Protein AF-A0A8C6LV20-F1 (afdb_monomer)

Sequence (352 aa):
MLRVCKSQLTSLSLFPQDKYERVLAKVNQLKEERDELRTKVDAQRDELTKLNAKLREQERELSKTNDRFQLLQVDYQSTHKEKEKLTVELQRLQSLTCSIEEVKRENQELCRRLSQQETSPQDDVKVQYQGVTRQLQETQAKLASEKEETRKARRQAEVFQSELEDAKKQLKKVSEMCNQEKSINGKYEMQVKEMSGLMANKDILIEDNEKRVMLWTLEKNELVRENEKLRGEIEKLRVVYTSLGDLGTPAAASESMYLQHDDIGAPVRETSANQNPQRHQENIYETLDSIRPPQEEEPVLVCRHCQESFPGITENELEQHEQSHRVCPFCTMICDHMEQSVFEDHVYGHEL

Radius of gyration: 94.92 Å; Cα contacts (8 Å, |Δi|>4): 49; chains: 1; bounding box: 185×66×308 Å

Mean predicted aligned error: 22.42 Å

Organism: Nothobranchius furzeri (NCBI:txid105023)

Foldseek 3Di:
DPPDPPPPPVPPPCVVVVVVVVVVVVVVVVVVVVVVVVVVVVVVVVVVVVVVVVVVVVVVVVVVVVVVVVVVVVVVVVVVVVVVVVVVVVVVVVVVVVVVVVVVVVVVVVVVVVVVVVVPPPVVVVVVVVVVVVVVVVVVVVVVVVVVVVVVVVVVVVVVVVVVVVVVVVVVVVVVVVVVVVVVVVVVVVVVVVVVVVVVVVVVVVVVVVVVVVVVVVVVVVVVVVVVVVVVVVVVVVVVVVVVVVVDDDDDDDDDDDDDDDDDDDDDDDDDDDDYDDDDDDDDDDDDDDDDDDDDLPPQDAAPQPRDTDHPDDPVVSVVVNVQFPAQPQPRHTCNVPDPVVSVCVNVVVVD

Solvent-accessible surface area (backbone atoms only — not comparable to full-atom values): 21093 Å² total; per-residue (Å²): 143,91,87,70,97,76,80,65,78,83,68,73,73,48,68,70,47,58,55,50,51,51,50,51,52,51,52,49,52,54,51,51,56,50,49,55,51,46,54,53,52,51,52,50,49,54,50,50,53,54,50,52,54,49,49,62,46,52,54,51,52,50,50,55,51,49,54,52,49,55,51,50,53,50,53,52,54,51,52,49,55,49,52,52,53,52,51,53,52,50,53,52,51,51,54,51,49,55,54,53,52,51,54,50,51,53,50,53,50,52,53,50,53,50,56,49,54,75,68,42,71,57,64,56,59,49,50,49,54,52,48,53,52,48,52,52,52,53,51,53,52,49,52,54,50,51,55,50,51,53,51,52,54,49,54,51,50,56,49,53,52,51,54,51,53,52,49,50,53,52,50,51,53,51,51,53,50,52,53,51,47,50,58,52,49,54,52,51,55,48,53,52,52,53,53,50,51,55,48,55,57,46,51,55,53,49,55,53,50,50,53,51,51,51,51,52,52,50,53,51,53,50,53,48,53,49,50,53,50,52,50,52,50,50,48,51,48,49,52,49,51,48,64,69,26,76,77,62,85,90,80,81,88,87,88,86,84,89,85,83,89,85,88,86,81,86,84,89,78,88,80,86,91,84,83,89,78,91,86,89,84,86,89,83,87,86,90,82,79,93,84,75,90,80,77,77,82,72,74,75,46,56,41,92,80,85,64,54,72,47,86,92,66,52,73,74,54,51,50,54,54,56,69,67,55,43,58,38,92,87,78,70,48,80,43,72,90,47,55,71,68,60,44,48,54,56,56,59,62,71,79,116

Structure (mmCIF, N/CA/C/O backbone):
data_AF-A0A8C6LV20-F1
#
_entry.id   AF-A0A8C6LV20-F1
#
loop_
_atom_site.group_PDB
_atom_site.id
_atom_site.type_symbol
_atom_site.label_atom_id
_atom_site.label_alt_id
_atom_site.label_comp_id
_atom_site.label_asym_id
_atom_site.label_entity_id
_atom_site.label_seq_id
_atom_site.pdbx_PDB_ins_code
_atom_site.Cartn_x
_atom_site.Cartn_y
_atom_site.Cartn_z
_atom_site.occupancy
_atom_site.B_iso_or_equiv
_atom_site.auth_seq_id
_atom_site.auth_comp_id
_atom_site.auth_asym_id
_atom_site.auth_atom_id
_atom_site.pdbx_PDB_model_num
ATOM 1 N N . MET A 1 1 ? -107.273 -17.386 152.765 1.00 42.78 1 MET A N 1
ATOM 2 C CA . MET A 1 1 ? -107.013 -18.044 151.464 1.00 42.78 1 MET A CA 1
ATOM 3 C C . MET A 1 1 ? -106.174 -17.106 150.598 1.00 42.78 1 MET A C 1
ATOM 5 O O . MET A 1 1 ? -106.714 -16.159 150.053 1.00 42.78 1 MET A O 1
ATOM 9 N N . LEU A 1 2 ? -104.853 -17.303 150.529 1.00 41.50 2 LEU A N 1
ATOM 10 C CA . LEU A 1 2 ? -103.908 -16.385 149.864 1.00 41.50 2 LEU A CA 1
ATOM 11 C C . LEU A 1 2 ? -102.898 -17.195 149.034 1.00 41.50 2 LEU A C 1
ATOM 13 O O . LEU A 1 2 ? -101.756 -17.377 149.451 1.00 41.50 2 LEU A O 1
ATOM 17 N N . ARG A 1 3 ? -103.338 -17.774 147.902 1.00 46.53 3 ARG A N 1
ATOM 18 C CA . ARG A 1 3 ? -102.449 -18.551 147.009 1.00 46.53 3 ARG A CA 1
ATOM 19 C C . ARG A 1 3 ? -103.017 -18.862 145.604 1.00 46.53 3 ARG A C 1
ATOM 21 O O . ARG A 1 3 ? -102.915 -19.992 145.150 1.00 46.53 3 ARG A O 1
ATOM 28 N N . VAL A 1 4 ? -103.600 -17.876 144.905 1.00 47.16 4 VAL A N 1
ATOM 29 C CA . VAL A 1 4 ? -104.028 -18.047 143.488 1.00 47.16 4 VAL A CA 1
ATOM 30 C C . VAL A 1 4 ? -103.512 -16.929 142.565 1.00 47.16 4 VAL A C 1
ATOM 32 O O . VAL A 1 4 ? -102.984 -17.215 141.496 1.00 47.16 4 VAL A O 1
ATOM 35 N N . CYS A 1 5 ? -103.534 -15.660 142.983 1.00 44.72 5 CYS A N 1
ATOM 36 C CA . CYS A 1 5 ? -103.196 -14.520 142.110 1.00 44.72 5 CYS A CA 1
ATOM 37 C C . CYS A 1 5 ? -101.684 -14.232 141.937 1.00 44.72 5 CYS A C 1
ATOM 39 O O . CYS A 1 5 ? -101.280 -13.072 141.952 1.00 44.72 5 CYS A O 1
ATOM 41 N N . LYS A 1 6 ? -100.826 -15.257 141.808 1.00 43.09 6 LYS A N 1
ATOM 42 C CA . LYS A 1 6 ? -99.368 -15.066 141.601 1.00 43.09 6 LYS A CA 1
ATOM 43 C C . LYS A 1 6 ? -98.745 -15.860 140.446 1.00 43.09 6 LYS A C 1
ATOM 45 O O . LYS A 1 6 ? -97.567 -15.671 140.175 1.00 43.09 6 LYS A O 1
ATOM 50 N N . SER A 1 7 ? -99.512 -16.704 139.754 1.00 41.69 7 SER A N 1
ATOM 51 C CA . SER A 1 7 ? -99.024 -17.578 138.671 1.00 41.69 7 SER A CA 1
ATOM 52 C C . SER A 1 7 ? -99.334 -17.094 137.247 1.00 41.69 7 SER A C 1
ATOM 54 O O . SER A 1 7 ? -98.893 -17.731 136.298 1.00 41.69 7 SER A O 1
ATOM 56 N N . GLN A 1 8 ? -100.066 -15.986 137.069 1.00 41.47 8 GLN A N 1
ATOM 57 C CA . GLN A 1 8 ? -100.439 -15.478 135.735 1.00 41.47 8 GLN A CA 1
ATOM 58 C C . GLN A 1 8 ? -99.669 -14.218 135.293 1.00 41.47 8 GLN A C 1
ATOM 60 O O . GLN A 1 8 ? -99.507 -14.005 134.092 1.00 41.47 8 GLN A O 1
ATOM 65 N N . LEU A 1 9 ? -99.118 -13.415 136.217 1.00 44.25 9 LEU A N 1
ATOM 66 C CA . LEU A 1 9 ? -98.442 -12.151 135.863 1.00 44.25 9 LEU A CA 1
ATOM 67 C C . LEU A 1 9 ? -97.061 -12.308 135.196 1.00 44.25 9 LEU A C 1
ATOM 69 O O . LEU A 1 9 ? -96.583 -11.355 134.592 1.00 44.25 9 LEU A O 1
ATOM 73 N N . THR A 1 10 ? -96.431 -13.482 135.247 1.00 46.47 10 THR A N 1
ATOM 74 C CA . THR A 1 10 ? -95.158 -13.761 134.551 1.00 46.47 10 THR A CA 1
ATOM 75 C C . THR A 1 10 ? -95.323 -14.154 133.078 1.00 46.47 10 THR A C 1
ATOM 77 O O . THR A 1 10 ? -94.326 -14.337 132.393 1.00 46.47 10 THR A O 1
ATOM 80 N N . SER A 1 11 ? -96.556 -14.275 132.568 1.00 45.22 11 SER A N 1
ATOM 81 C CA . SER A 1 11 ? -9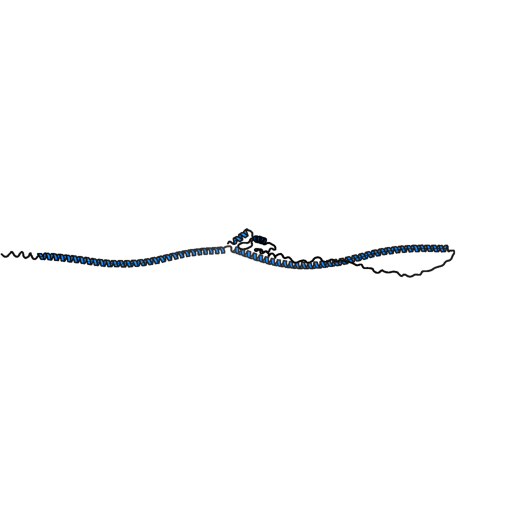6.825 -14.735 131.191 1.00 45.22 11 SER A CA 1
ATOM 82 C C . SER A 1 11 ? -97.016 -13.617 130.153 1.00 45.22 11 SER A C 1
ATOM 84 O O . SER A 1 11 ? -96.989 -13.879 128.953 1.00 45.22 11 SER A O 1
ATOM 86 N N . LEU A 1 12 ? -97.197 -12.365 130.593 1.00 47.06 12 LEU A N 1
ATOM 87 C CA . LEU A 1 12 ? -97.639 -11.254 129.735 1.00 47.06 12 LEU A CA 1
ATOM 88 C C . LEU A 1 12 ? -96.542 -10.248 129.345 1.00 47.06 12 LEU A C 1
ATOM 90 O O . LEU A 1 12 ? -96.799 -9.395 128.500 1.00 47.06 12 LEU A O 1
ATOM 94 N N . SER A 1 13 ? -95.320 -10.353 129.887 1.00 48.22 13 SER A N 1
ATOM 95 C CA . SER A 1 13 ? -94.196 -9.483 129.490 1.00 48.22 13 SER A CA 1
ATOM 96 C C . SER A 1 13 ? -93.268 -10.077 128.421 1.00 48.22 13 SER A C 1
ATOM 98 O O . SER A 1 13 ? -92.402 -9.359 127.935 1.00 48.22 13 SER A O 1
ATOM 100 N N . LEU A 1 14 ? -93.434 -11.349 128.029 1.00 52.56 14 LEU A N 1
ATOM 101 C CA . LEU A 1 14 ? -92.575 -11.999 127.021 1.00 52.56 14 LEU A CA 1
ATOM 102 C C . LEU A 1 14 ? -93.050 -11.792 125.568 1.00 52.56 14 LEU A C 1
ATOM 104 O O . LEU A 1 14 ? -92.234 -11.634 124.669 1.00 52.56 14 LEU A O 1
ATOM 108 N N . PHE A 1 15 ? -94.358 -11.697 125.312 1.00 55.31 15 PHE A N 1
ATOM 109 C CA . PHE A 1 15 ? -94.898 -11.657 123.939 1.00 55.31 15 PHE A CA 1
ATOM 110 C C . PHE A 1 15 ? -94.437 -10.482 123.041 1.00 55.31 15 PHE A C 1
ATOM 112 O O . PHE A 1 15 ? -94.244 -10.699 121.838 1.00 55.31 15 PHE A O 1
ATOM 119 N N . PRO A 1 16 ? -94.280 -9.237 123.538 1.00 60.66 16 PRO A N 1
ATOM 120 C CA . PRO A 1 16 ? -93.685 -8.153 122.748 1.00 60.66 16 PRO A CA 1
ATOM 121 C C . PRO A 1 16 ? -92.178 -8.352 122.552 1.00 60.66 16 PRO A C 1
ATOM 123 O O . PRO A 1 16 ? -91.627 -7.968 121.519 1.00 60.66 16 PRO A O 1
ATOM 126 N N . GLN A 1 17 ? -91.533 -8.974 123.539 1.00 68.25 17 GLN A N 1
ATOM 127 C CA . GLN A 1 17 ? -90.098 -9.186 123.593 1.00 68.25 17 GLN A CA 1
ATOM 128 C C . GLN A 1 17 ? -89.656 -10.260 122.586 1.00 68.25 17 GLN A C 1
ATOM 130 O O . GLN A 1 17 ? -88.785 -9.971 121.774 1.00 68.25 17 GLN A O 1
ATOM 135 N N . ASP A 1 18 ? -90.362 -11.391 122.480 1.00 75.44 18 ASP A N 1
ATOM 136 C CA . ASP A 1 18 ? -90.114 -12.432 121.464 1.00 75.44 18 ASP A CA 1
ATOM 137 C C . ASP A 1 18 ? -90.161 -11.890 120.019 1.00 75.44 18 ASP A C 1
ATOM 139 O O . ASP A 1 18 ? -89.400 -12.306 119.139 1.00 75.44 18 ASP A O 1
ATOM 143 N N . LYS A 1 19 ? -91.079 -10.951 119.738 1.00 80.44 19 LYS A N 1
ATOM 144 C CA . LYS A 1 19 ? -91.190 -10.311 118.414 1.00 80.44 19 LYS A CA 1
ATOM 145 C C . LYS A 1 19 ? -90.022 -9.366 118.150 1.00 80.44 19 LYS A C 1
ATOM 147 O O . LYS A 1 19 ? -89.497 -9.354 117.038 1.00 80.44 19 LYS A O 1
ATOM 152 N N . TYR A 1 20 ? -89.622 -8.592 119.156 1.00 85.69 20 TYR A N 1
ATOM 153 C CA . TYR A 1 20 ? -88.477 -7.692 119.080 1.00 85.69 20 TYR A CA 1
ATOM 154 C C . TYR A 1 20 ? -87.161 -8.468 118.916 1.00 85.69 20 TYR A C 1
ATOM 156 O O . TYR A 1 20 ? -86.381 -8.159 118.019 1.00 85.69 20 TYR A O 1
ATOM 164 N N . GLU A 1 21 ? -86.965 -9.543 119.681 1.00 86.75 21 GLU A N 1
ATOM 165 C CA . GLU A 1 21 ? -85.817 -10.451 119.573 1.00 86.75 21 GLU A CA 1
ATOM 166 C C . GLU A 1 21 ? -85.742 -11.116 118.191 1.00 86.75 21 GLU A C 1
ATOM 168 O O . GLU A 1 21 ? -84.672 -11.148 117.583 1.00 86.75 21 GLU A O 1
ATOM 173 N N . ARG A 1 22 ? -86.876 -11.546 117.614 1.00 87.94 22 ARG A N 1
ATOM 174 C CA . ARG A 1 22 ? -86.920 -12.075 116.238 1.00 87.94 22 ARG A CA 1
ATOM 175 C C . ARG A 1 22 ? -86.521 -11.036 115.184 1.00 87.94 22 ARG A C 1
ATOM 177 O O . ARG A 1 22 ? -85.821 -11.373 114.229 1.00 87.94 22 ARG A O 1
ATOM 184 N N . VAL A 1 23 ? -86.956 -9.783 115.339 1.00 90.69 23 VAL A N 1
ATOM 185 C CA . VAL A 1 23 ? -86.563 -8.686 114.437 1.00 90.69 23 VAL A CA 1
ATOM 186 C C . VAL A 1 23 ? -85.076 -8.364 114.596 1.00 90.69 23 VAL A C 1
ATOM 188 O O . VAL A 1 23 ? -84.385 -8.247 113.588 1.00 90.69 23 VAL A O 1
ATOM 191 N N . LEU A 1 24 ? -84.555 -8.302 115.826 1.00 91.50 24 LEU A N 1
ATOM 192 C CA . LEU A 1 24 ? -83.124 -8.121 116.087 1.00 91.50 24 LEU A CA 1
ATOM 193 C C . LEU A 1 24 ? -82.281 -9.248 115.478 1.00 91.50 24 LEU A C 1
ATOM 195 O O . LEU A 1 24 ? -81.287 -8.961 114.812 1.00 91.50 24 LEU A O 1
ATOM 199 N N . ALA A 1 25 ? -82.698 -10.507 115.633 1.00 90.88 25 ALA A N 1
ATOM 200 C CA . ALA A 1 25 ? -82.024 -11.654 115.031 1.00 90.88 25 ALA A CA 1
ATOM 201 C C . ALA A 1 25 ? -81.964 -11.535 113.499 1.00 90.88 25 ALA A C 1
ATOM 203 O O . ALA A 1 25 ? -80.892 -11.697 112.917 1.00 90.88 25 ALA A O 1
ATOM 204 N N . LYS A 1 26 ? -83.072 -11.162 112.835 1.00 93.38 26 LYS A N 1
ATOM 205 C CA . LYS A 1 26 ? -83.063 -10.970 111.374 1.00 93.38 26 LYS A CA 1
ATOM 206 C C . LYS A 1 26 ? -82.256 -9.741 110.940 1.00 93.38 26 LYS A C 1
ATOM 208 O O . LYS A 1 26 ? -81.604 -9.790 109.902 1.00 93.38 26 LYS A O 1
ATOM 213 N N . VAL A 1 27 ? -82.250 -8.661 111.722 1.00 94.38 27 VAL A N 1
ATOM 214 C CA . VAL A 1 27 ? -81.394 -7.488 111.470 1.00 94.38 27 VAL A CA 1
ATOM 215 C C . VAL A 1 27 ? -79.912 -7.850 111.590 1.00 94.38 27 VAL A C 1
ATOM 217 O O . VAL A 1 27 ? -79.119 -7.379 110.779 1.00 94.38 27 VAL A O 1
ATOM 220 N N . ASN A 1 28 ? -79.528 -8.693 112.550 1.00 93.69 28 ASN A N 1
ATOM 221 C CA . ASN A 1 28 ? -78.149 -9.161 112.687 1.00 93.69 28 ASN A CA 1
ATOM 222 C C . ASN A 1 28 ? -77.756 -10.092 111.530 1.00 93.69 28 ASN A C 1
ATOM 224 O O . ASN A 1 28 ? -76.766 -9.804 110.866 1.00 93.69 28 ASN A O 1
ATOM 228 N N . GLN A 1 29 ? -78.596 -11.071 111.172 1.00 95.62 29 GLN A N 1
ATOM 229 C CA . GLN A 1 29 ? -78.384 -11.910 109.983 1.00 95.62 29 GLN A CA 1
ATOM 230 C C . GLN A 1 29 ? -78.209 -11.065 108.706 1.00 95.62 29 GLN A C 1
ATOM 232 O O . GLN A 1 29 ? -77.281 -11.274 107.935 1.00 95.62 29 GLN A O 1
ATOM 237 N N . LEU A 1 30 ? -79.075 -10.070 108.472 1.00 95.00 30 LEU A N 1
ATOM 238 C CA . LEU A 1 30 ? -78.966 -9.197 107.295 1.00 95.00 30 LEU A CA 1
ATOM 239 C C . LEU A 1 30 ? -77.717 -8.300 107.338 1.00 95.00 30 LEU A C 1
ATOM 241 O O . LEU A 1 30 ? -77.179 -7.951 106.288 1.00 95.00 30 LEU A O 1
ATOM 245 N N . LYS A 1 31 ? -77.233 -7.918 108.529 1.00 95.88 31 LYS A N 1
ATOM 246 C CA . LYS A 1 31 ? -75.959 -7.199 108.677 1.00 95.88 31 LYS A CA 1
ATOM 247 C C . LYS A 1 31 ? -74.777 -8.091 108.317 1.00 95.88 31 LYS A C 1
ATOM 249 O O . LYS A 1 31 ? -73.903 -7.579 107.621 1.00 95.88 31 LYS A O 1
ATOM 254 N N . GLU A 1 32 ? -74.778 -9.347 108.763 1.00 96.19 32 GLU A N 1
ATOM 255 C CA . GLU A 1 32 ? -73.776 -10.376 108.451 1.00 96.19 32 GLU A CA 1
ATOM 256 C C . GLU A 1 32 ? -73.752 -10.665 106.944 1.00 96.19 32 GLU A C 1
ATOM 258 O O . GLU A 1 32 ? -72.723 -10.463 106.307 1.00 96.19 32 GLU A O 1
ATOM 263 N N . GLU A 1 33 ? -74.902 -10.983 106.335 1.00 96.06 33 GLU A N 1
ATOM 264 C CA . GLU A 1 33 ? -75.046 -11.190 104.882 1.00 96.06 33 GLU A CA 1
ATOM 265 C C . GLU A 1 33 ? -74.540 -9.980 104.072 1.00 96.06 33 GLU A C 1
ATOM 267 O O . GLU A 1 33 ? -73.854 -10.134 103.060 1.00 96.06 33 GLU A O 1
ATOM 272 N N . ARG A 1 34 ? -74.825 -8.750 104.523 1.00 96.88 34 ARG A N 1
ATOM 273 C CA . ARG A 1 34 ? -74.339 -7.518 103.877 1.00 96.88 34 ARG A CA 1
ATOM 274 C C . ARG A 1 34 ? -72.836 -7.292 104.077 1.00 96.88 34 ARG A C 1
ATOM 276 O O . ARG A 1 34 ? -72.213 -6.730 103.177 1.00 96.88 34 ARG A O 1
ATOM 283 N N . ASP A 1 35 ? -72.246 -7.706 105.199 1.00 96.56 35 ASP A N 1
ATOM 284 C CA . ASP A 1 35 ? -70.788 -7.664 105.382 1.00 96.56 35 ASP A CA 1
ATOM 285 C C . ASP A 1 35 ? -70.087 -8.736 104.537 1.00 96.56 35 ASP A C 1
ATOM 287 O O . ASP A 1 35 ? -69.094 -8.424 103.885 1.00 96.56 35 ASP A O 1
ATOM 291 N N . GLU A 1 36 ? -70.643 -9.945 104.428 1.00 97.12 36 GLU A N 1
ATOM 292 C CA . GLU A 1 36 ? -70.157 -10.968 103.493 1.00 97.12 36 GLU A CA 1
ATOM 293 C C . GLU A 1 36 ? -70.228 -10.522 102.028 1.00 97.12 36 GLU A C 1
ATOM 295 O O . GLU A 1 36 ? -69.311 -10.772 101.248 1.00 97.12 36 GLU A O 1
ATOM 300 N N . LEU A 1 37 ? -71.330 -9.890 101.614 1.00 97.19 37 LEU A N 1
ATOM 301 C CA . LEU A 1 37 ? -71.451 -9.364 100.255 1.00 97.19 37 LEU A CA 1
ATOM 302 C C . LEU A 1 37 ? -70.470 -8.212 100.019 1.00 97.19 37 LEU A C 1
ATOM 304 O O . LEU A 1 37 ? -69.900 -8.123 98.934 1.00 97.19 37 LEU A O 1
ATOM 308 N N . ARG A 1 38 ? -70.218 -7.369 101.028 1.00 97.31 38 ARG A N 1
ATOM 309 C CA . ARG A 1 38 ? -69.198 -6.317 100.949 1.00 97.31 38 ARG A CA 1
ATOM 310 C C . ARG A 1 38 ? -67.799 -6.907 100.772 1.00 97.31 38 ARG A C 1
ATOM 312 O O . ARG A 1 38 ? -67.120 -6.513 99.831 1.00 97.31 38 ARG A O 1
ATOM 319 N N . THR A 1 39 ? -67.392 -7.875 101.595 1.00 96.88 39 THR A N 1
ATOM 320 C CA . THR A 1 39 ? -66.061 -8.497 101.467 1.00 96.88 39 THR A CA 1
ATOM 321 C C . THR A 1 39 ? -65.891 -9.229 100.136 1.00 96.88 39 THR A C 1
ATOM 323 O O . THR A 1 39 ? -64.824 -9.136 99.537 1.00 96.88 39 THR A O 1
ATOM 326 N N . LYS A 1 40 ? -66.945 -9.873 99.609 1.00 97.69 40 LYS A N 1
ATOM 327 C CA . LYS A 1 40 ? -66.946 -10.466 98.255 1.00 97.69 40 LYS A CA 1
ATOM 328 C C . LYS A 1 40 ? -66.777 -9.405 97.155 1.00 97.69 40 LYS A C 1
ATOM 330 O O . LYS A 1 40 ? -65.981 -9.611 96.244 1.00 97.69 40 LYS A O 1
ATOM 335 N N . VAL A 1 41 ? -67.476 -8.268 97.242 1.00 97.50 41 VAL A N 1
ATOM 336 C CA . VAL A 1 41 ? -67.352 -7.156 96.275 1.00 97.50 41 VAL A CA 1
ATOM 337 C C . VAL A 1 41 ? -65.968 -6.509 96.324 1.00 97.50 41 VAL A C 1
ATOM 339 O O . VAL A 1 41 ? -65.401 -6.207 95.275 1.00 97.50 41 VAL A O 1
ATOM 342 N N . ASP A 1 42 ? -65.407 -6.308 97.514 1.00 97.19 42 ASP A N 1
ATOM 343 C CA . ASP A 1 42 ? -64.082 -5.704 97.658 1.00 97.19 42 ASP A CA 1
ATOM 344 C C . ASP A 1 42 ? -62.975 -6.675 97.197 1.00 97.19 42 ASP A C 1
ATOM 346 O O . ASP A 1 42 ? -62.107 -6.272 96.425 1.00 97.19 42 ASP A O 1
ATOM 350 N N . ALA A 1 43 ? -63.086 -7.979 97.485 1.00 97.56 43 ALA A N 1
ATOM 351 C CA . ALA A 1 43 ? -62.197 -8.997 96.910 1.00 97.56 43 ALA A CA 1
ATOM 352 C C . ALA A 1 43 ? -62.265 -9.044 95.368 1.00 97.56 43 ALA A C 1
ATOM 354 O O . ALA A 1 43 ? -61.231 -9.098 94.702 1.00 97.56 43 ALA A O 1
ATOM 355 N N . GLN A 1 44 ? -63.464 -8.952 94.779 1.00 97.62 44 GLN A N 1
ATOM 356 C CA . GLN A 1 44 ? -63.625 -8.866 93.322 1.00 97.62 44 GLN A CA 1
ATOM 357 C C . GLN A 1 44 ? -63.012 -7.587 92.735 1.00 97.62 44 GLN A C 1
ATOM 359 O O . GLN A 1 44 ? -62.447 -7.630 91.643 1.00 97.62 44 GLN A O 1
ATOM 364 N N . ARG A 1 45 ? -63.080 -6.447 93.436 1.00 97.88 45 ARG A N 1
ATOM 365 C CA . ARG A 1 45 ? -62.396 -5.208 93.019 1.00 97.88 45 ARG A CA 1
ATOM 366 C C . ARG A 1 45 ? -60.878 -5.368 93.035 1.00 97.88 45 ARG A C 1
ATOM 368 O O . ARG A 1 45 ? -60.221 -4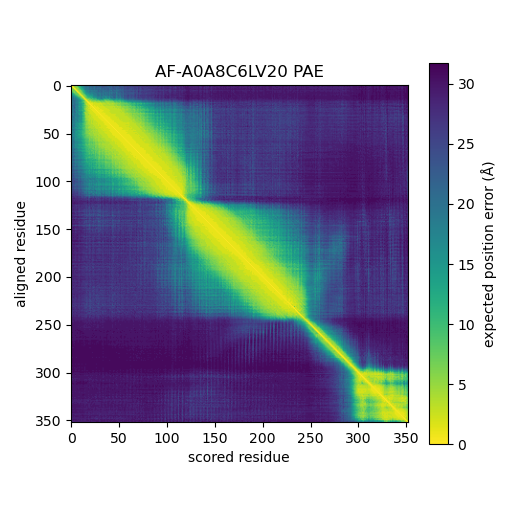.937 92.085 1.00 97.88 45 ARG A O 1
ATOM 375 N N . ASP A 1 46 ? -60.327 -6.014 94.055 1.00 97.75 46 ASP A N 1
ATOM 376 C CA . ASP A 1 46 ? -58.890 -6.284 94.155 1.00 97.75 46 ASP A CA 1
ATOM 377 C C . ASP A 1 46 ? -58.418 -7.245 93.049 1.00 97.75 46 ASP A C 1
ATOM 379 O O . ASP A 1 46 ? -57.386 -7.017 92.412 1.00 97.75 46 ASP A O 1
ATOM 383 N N . GLU A 1 47 ? -59.204 -8.274 92.720 1.00 97.88 47 GLU A N 1
ATOM 384 C CA . GLU A 1 47 ? -58.934 -9.134 91.562 1.00 97.88 47 GLU A CA 1
ATOM 385 C C . GLU A 1 47 ? -58.999 -8.365 90.235 1.00 97.88 47 GLU A C 1
ATOM 387 O O . GLU A 1 47 ? -58.115 -8.519 89.388 1.00 97.88 47 GLU A O 1
ATOM 392 N N . LEU A 1 48 ? -59.992 -7.490 90.055 1.00 97.69 48 LEU A N 1
ATOM 393 C CA . LEU A 1 48 ? -60.183 -6.711 88.829 1.00 97.69 48 LEU A CA 1
ATOM 394 C C . LEU A 1 48 ? -59.060 -5.672 88.639 1.00 97.69 48 LEU A C 1
ATOM 396 O O . LEU A 1 48 ? -58.535 -5.525 87.533 1.00 97.69 48 LEU A O 1
ATOM 400 N N . THR A 1 49 ? -58.600 -5.010 89.707 1.00 97.75 49 THR A N 1
ATOM 401 C CA . THR A 1 49 ? -57.418 -4.125 89.642 1.00 97.75 49 THR A CA 1
ATOM 402 C C . THR A 1 49 ? -56.137 -4.904 89.328 1.00 97.75 49 THR A C 1
ATOM 404 O O . THR A 1 49 ? -55.361 -4.474 88.471 1.00 97.75 49 THR A O 1
ATOM 407 N N . LYS A 1 50 ? -55.945 -6.089 89.922 1.00 98.25 50 LYS A N 1
ATOM 408 C CA . LYS A 1 50 ? -54.814 -6.990 89.636 1.00 98.25 50 LYS A CA 1
ATOM 409 C C . LYS A 1 50 ? -54.818 -7.507 88.193 1.00 98.25 50 LYS A C 1
ATOM 411 O O . LYS A 1 50 ? -53.756 -7.589 87.574 1.00 98.25 50 LYS A O 1
ATOM 416 N N . LEU A 1 51 ? -55.985 -7.835 87.637 1.00 98.00 51 LEU A N 1
ATOM 417 C CA . LEU A 1 51 ? -56.133 -8.239 86.235 1.00 98.00 51 LEU A CA 1
ATOM 418 C C . LEU A 1 51 ? -55.870 -7.069 85.276 1.00 98.00 51 LEU A C 1
ATOM 420 O O . LEU A 1 51 ? -55.122 -7.244 84.317 1.00 98.00 51 LEU A O 1
AT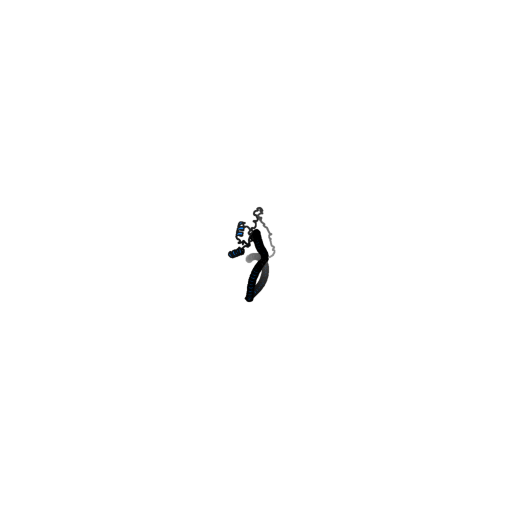OM 424 N N . ASN A 1 52 ? -56.375 -5.867 85.569 1.00 98.00 52 ASN A N 1
ATOM 425 C CA . ASN A 1 52 ? -56.075 -4.663 84.785 1.00 98.00 52 ASN A CA 1
ATOM 426 C C . ASN A 1 52 ? -54.579 -4.304 84.794 1.00 98.00 52 ASN A C 1
ATOM 428 O O . ASN A 1 52 ? -54.037 -3.908 83.763 1.00 98.00 52 ASN A O 1
ATOM 432 N N . ALA A 1 53 ? -53.891 -4.466 85.930 1.00 98.00 53 ALA A N 1
ATOM 433 C CA . ALA A 1 53 ? -52.445 -4.262 86.011 1.00 98.00 53 ALA A CA 1
ATOM 434 C C . ALA A 1 53 ? -51.681 -5.252 85.111 1.00 98.00 53 ALA A C 1
ATOM 436 O O . ALA A 1 53 ? -50.804 -4.836 84.353 1.00 98.00 53 ALA A O 1
ATOM 437 N N . LYS A 1 54 ? -52.067 -6.538 85.129 1.00 98.38 54 LYS A N 1
ATOM 438 C CA . LYS A 1 54 ? -51.513 -7.564 84.230 1.00 98.38 54 LYS A CA 1
ATOM 439 C C . LYS A 1 54 ? -51.796 -7.271 82.757 1.00 98.38 54 LYS A C 1
ATOM 441 O O . LYS A 1 54 ? -50.893 -7.421 81.942 1.00 98.38 54 LYS A O 1
ATOM 446 N N . LEU A 1 55 ? -53.011 -6.839 82.411 1.00 98.00 55 LEU A N 1
ATOM 447 C CA . LEU A 1 55 ? -53.374 -6.489 81.035 1.00 98.00 55 LEU A CA 1
ATOM 448 C C . LEU A 1 55 ? -52.474 -5.363 80.505 1.00 98.00 55 LEU A C 1
ATOM 450 O O . LEU A 1 55 ? -51.810 -5.545 79.491 1.00 98.00 55 LEU A O 1
ATOM 454 N N . ARG A 1 56 ? -52.330 -4.271 81.268 1.00 98.19 56 ARG A N 1
ATOM 455 C CA . ARG A 1 56 ? -51.429 -3.152 80.935 1.00 98.19 56 ARG A CA 1
ATOM 456 C C . ARG A 1 56 ? -49.951 -3.529 80.883 1.00 98.19 56 ARG A C 1
ATOM 458 O O . ARG A 1 56 ? -49.141 -2.787 80.333 1.00 98.19 56 ARG A O 1
ATOM 465 N N . GLU A 1 57 ? -49.545 -4.624 81.514 1.00 98.12 57 GLU A N 1
ATOM 466 C CA . GLU A 1 57 ? -48.195 -5.170 81.379 1.00 98.12 57 GLU A CA 1
ATOM 467 C C . GLU A 1 57 ? -48.034 -5.959 80.083 1.00 98.12 57 GLU A C 1
ATOM 469 O O . GLU A 1 57 ? -47.098 -5.694 79.333 1.00 98.12 57 GLU A O 1
ATOM 474 N N . GLN A 1 58 ? -48.990 -6.830 79.761 1.00 98.06 58 GLN A N 1
ATOM 475 C CA . GLN A 1 58 ? -49.007 -7.562 78.493 1.00 98.06 58 GLN A CA 1
ATOM 476 C C . GLN A 1 58 ? -49.105 -6.621 77.281 1.00 98.06 58 GLN A C 1
ATOM 478 O O . GLN A 1 58 ? -48.387 -6.824 76.311 1.00 98.06 58 GLN A O 1
ATOM 483 N N . GLU A 1 59 ? -49.900 -5.549 77.348 1.00 98.06 59 GLU A N 1
ATOM 484 C CA . GLU A 1 59 ? -49.965 -4.510 76.305 1.00 98.06 59 GLU A CA 1
ATOM 485 C C . GLU A 1 59 ? -48.607 -3.815 76.088 1.00 98.06 59 GLU A C 1
ATOM 487 O O . GLU A 1 59 ? -48.194 -3.585 74.950 1.00 98.06 59 GLU A O 1
ATOM 492 N N . ARG A 1 60 ? -47.867 -3.523 77.169 1.00 98.06 60 ARG A N 1
ATOM 493 C CA . ARG A 1 60 ? -46.521 -2.927 77.088 1.00 98.06 60 ARG A CA 1
ATOM 494 C C . ARG A 1 60 ? -45.493 -3.898 76.507 1.00 98.06 60 ARG A C 1
ATOM 496 O O . ARG A 1 60 ? -44.669 -3.477 75.699 1.00 98.06 60 ARG A O 1
ATOM 503 N N . GLU A 1 61 ? -45.532 -5.177 76.878 1.00 98.19 61 GLU A N 1
ATOM 504 C CA . GLU A 1 61 ? -44.653 -6.190 76.276 1.00 98.19 61 GLU A CA 1
ATOM 505 C C . GLU A 1 61 ? -45.021 -6.490 74.812 1.00 98.19 61 GLU A C 1
ATOM 507 O O . GLU A 1 61 ? -44.127 -6.684 73.985 1.00 98.19 61 GLU A O 1
ATOM 512 N N . LEU A 1 62 ? -46.307 -6.434 74.448 1.00 98.19 62 LEU A N 1
ATOM 513 C CA . LEU A 1 62 ? -46.762 -6.527 73.059 1.00 98.19 62 LEU A CA 1
ATOM 514 C C . LEU A 1 62 ? -46.235 -5.352 72.218 1.00 98.19 62 LEU A C 1
ATOM 516 O O . LEU A 1 62 ? -45.712 -5.572 71.129 1.00 98.19 62 LEU A O 1
ATOM 520 N N . SER A 1 63 ? -46.277 -4.121 72.742 1.00 98.31 63 SER A N 1
ATOM 521 C CA . SER A 1 63 ? -45.659 -2.961 72.081 1.00 98.31 63 SER A CA 1
ATOM 522 C C . SER A 1 63 ? -44.155 -3.169 71.874 1.00 98.31 63 SER A C 1
ATOM 524 O O . SER A 1 63 ? -43.680 -3.099 70.747 1.00 98.31 63 SER A O 1
ATOM 526 N N . LYS A 1 64 ? -43.407 -3.537 72.926 1.00 98.50 64 LYS A N 1
ATOM 527 C CA . LYS A 1 64 ? -41.954 -3.783 72.831 1.00 98.50 64 LYS A CA 1
ATOM 528 C C . LYS A 1 64 ? -41.591 -4.895 71.845 1.00 98.50 64 LYS A C 1
ATOM 530 O O . LYS A 1 64 ? -40.540 -4.837 71.208 1.00 98.50 64 LYS A O 1
ATOM 535 N N . THR A 1 65 ? -42.404 -5.947 71.756 1.00 97.94 65 THR A N 1
ATOM 536 C CA . THR A 1 65 ? -42.170 -7.050 70.810 1.00 97.94 65 THR A CA 1
ATOM 537 C C . THR A 1 65 ? -42.515 -6.654 69.378 1.00 97.94 65 THR A C 1
ATOM 539 O O . THR A 1 65 ? -41.770 -7.021 68.472 1.00 97.94 65 THR A O 1
ATOM 542 N N . ASN A 1 66 ? -43.544 -5.829 69.174 1.00 98.31 66 ASN A N 1
ATOM 543 C CA . ASN A 1 66 ? -43.830 -5.202 67.886 1.00 98.31 66 ASN A CA 1
ATOM 544 C C . ASN A 1 66 ? -42.691 -4.264 67.434 1.00 98.31 66 ASN A C 1
ATOM 546 O O . ASN A 1 66 ? -42.244 -4.364 66.295 1.00 98.31 66 ASN A O 1
ATOM 550 N N . ASP A 1 67 ? -42.150 -3.428 68.324 1.00 98.38 67 ASP A N 1
ATOM 551 C CA . ASP A 1 67 ? -41.025 -2.533 68.005 1.00 98.38 67 ASP A CA 1
ATOM 552 C C . ASP A 1 67 ? -39.773 -3.335 67.592 1.00 98.38 67 ASP A C 1
ATOM 554 O O . ASP A 1 67 ? -39.120 -3.035 66.592 1.00 98.38 67 ASP A O 1
ATOM 558 N N . ARG A 1 68 ? -39.474 -4.428 68.312 1.00 98.44 68 ARG A N 1
ATOM 559 C CA . ARG A 1 68 ? -38.402 -5.375 67.945 1.00 98.44 68 ARG A CA 1
ATOM 560 C C . ARG A 1 68 ? -38.647 -6.041 66.590 1.00 98.44 68 ARG A C 1
ATOM 562 O O . ARG A 1 68 ? -37.697 -6.231 65.837 1.00 98.44 68 ARG A O 1
ATOM 569 N N . PHE A 1 69 ? -39.892 -6.395 66.278 1.00 98.38 69 PHE A N 1
ATOM 570 C CA . PHE A 1 69 ? -40.254 -6.974 64.984 1.00 98.38 69 PHE A CA 1
ATOM 571 C C . PHE A 1 69 ? -40.045 -5.974 63.837 1.00 98.38 69 PHE A C 1
ATOM 573 O O . PHE A 1 69 ? -39.488 -6.346 62.807 1.00 98.38 69 PHE A O 1
ATOM 580 N N . GLN A 1 70 ? -40.409 -4.702 64.028 1.00 98.44 70 GLN A N 1
ATOM 581 C CA . GLN A 1 70 ? -40.175 -3.644 63.039 1.00 98.44 70 GLN A CA 1
ATOM 582 C C . GLN A 1 70 ? -38.679 -3.407 62.787 1.00 98.44 70 GLN A C 1
ATOM 584 O O . GLN A 1 70 ? -38.269 -3.307 61.631 1.00 98.44 70 GLN A O 1
ATOM 589 N N . LEU A 1 71 ? -37.847 -3.393 63.836 1.00 98.38 71 LEU A N 1
ATOM 590 C CA . LEU A 1 71 ? -36.388 -3.305 63.689 1.00 98.38 71 LEU A CA 1
ATOM 591 C C . LEU A 1 71 ? -35.826 -4.496 62.893 1.00 98.38 71 LEU A C 1
ATOM 593 O O . LEU A 1 71 ? -35.147 -4.295 61.890 1.00 98.38 71 LEU A O 1
ATOM 597 N N . LEU A 1 72 ? -36.202 -5.728 63.256 1.00 98.31 72 LEU A N 1
ATOM 598 C CA . LEU A 1 72 ? -35.792 -6.936 62.528 1.00 98.31 72 LEU A CA 1
ATOM 599 C C . LEU A 1 72 ? -36.262 -6.942 61.064 1.00 98.31 72 LEU A C 1
ATOM 601 O O . LEU A 1 72 ? -35.563 -7.462 60.196 1.00 98.31 72 LEU A O 1
ATOM 605 N N . GLN A 1 73 ? -37.424 -6.355 60.763 1.00 98.44 73 GLN A N 1
ATOM 606 C CA . GLN A 1 73 ? -37.912 -6.206 59.391 1.00 98.44 73 GLN A CA 1
ATOM 607 C C . GLN A 1 73 ? -37.030 -5.249 58.572 1.00 98.44 73 GLN A C 1
ATOM 609 O O . GLN A 1 73 ? -36.760 -5.524 57.400 1.00 98.44 73 GLN A O 1
ATOM 614 N N . VAL A 1 74 ? -36.558 -4.154 59.175 1.00 98.50 74 VAL A N 1
ATOM 615 C CA . VAL A 1 74 ? -35.619 -3.209 58.545 1.00 98.50 74 VAL A CA 1
ATOM 616 C C . VAL A 1 74 ? -34.253 -3.866 58.332 1.00 98.50 74 VAL A C 1
ATOM 618 O O . VAL A 1 74 ? -33.719 -3.795 57.224 1.00 98.50 74 VAL A O 1
ATOM 621 N N . ASP A 1 75 ? -33.726 -4.576 59.333 1.00 98.44 75 ASP A N 1
ATOM 622 C CA . ASP A 1 75 ? -32.457 -5.310 59.231 1.00 98.44 75 ASP A CA 1
ATOM 623 C C . ASP A 1 75 ? -32.516 -6.396 58.144 1.00 98.44 75 ASP A C 1
ATOM 625 O O . ASP A 1 75 ? -31.601 -6.521 57.324 1.00 98.44 75 ASP A O 1
ATOM 629 N N . TYR A 1 76 ? -33.627 -7.136 58.062 1.00 98.25 76 TYR A N 1
ATOM 630 C CA . TYR A 1 76 ? -33.872 -8.108 56.996 1.00 98.25 76 TYR A CA 1
ATOM 631 C C . TYR A 1 76 ? -33.903 -7.448 55.609 1.00 98.25 76 TYR A C 1
ATOM 633 O O . TYR A 1 76 ? -33.266 -7.935 54.677 1.00 98.25 76 TYR A O 1
ATOM 641 N N . GLN A 1 77 ? -34.591 -6.313 55.448 1.00 98.44 77 GLN A N 1
ATOM 642 C CA . GLN A 1 77 ? -34.605 -5.589 54.170 1.00 98.44 77 GLN A CA 1
ATOM 643 C C . GLN A 1 77 ? -33.231 -5.012 53.798 1.00 98.44 77 GLN A C 1
ATOM 645 O O . GLN A 1 77 ? -32.886 -4.973 52.616 1.00 98.44 77 GLN A O 1
ATOM 650 N N . SER A 1 78 ? -32.451 -4.564 54.784 1.00 98.25 78 SER A N 1
ATOM 651 C CA . SER A 1 78 ? -31.091 -4.056 54.583 1.00 98.25 78 SER A CA 1
ATOM 652 C C . SER A 1 78 ? -30.156 -5.171 54.102 1.00 98.25 78 SER A C 1
ATOM 654 O O . SER A 1 78 ? -29.567 -5.072 53.024 1.00 98.25 78 SER A O 1
ATOM 656 N N . THR A 1 79 ? -30.118 -6.287 54.836 1.00 98.12 79 THR A N 1
ATOM 657 C CA . THR A 1 79 ? -29.302 -7.468 54.505 1.00 98.12 79 THR A CA 1
ATOM 658 C C . THR A 1 79 ? -29.738 -8.144 53.201 1.00 98.12 79 THR A C 1
ATOM 660 O O . THR A 1 79 ? -28.886 -8.616 52.449 1.00 98.12 79 THR A O 1
ATOM 663 N N . HIS A 1 80 ? -31.032 -8.129 52.856 1.00 98.31 80 HIS A N 1
ATOM 664 C CA . HIS A 1 80 ? -31.514 -8.586 51.547 1.00 98.31 80 HIS A CA 1
ATOM 665 C C . HIS A 1 80 ? -30.940 -7.742 50.400 1.00 98.31 80 HIS A C 1
ATOM 667 O O . HIS A 1 80 ? -30.371 -8.291 49.458 1.00 98.31 80 HIS A O 1
ATOM 673 N N . LYS A 1 81 ? -31.018 -6.408 50.506 1.00 98.44 81 LYS A N 1
ATOM 674 C CA . LYS A 1 81 ? -30.468 -5.483 49.498 1.00 98.44 81 LYS A CA 1
ATOM 675 C C . LYS A 1 81 ? -28.949 -5.588 49.381 1.00 98.44 81 LYS A C 1
ATOM 677 O O . LYS A 1 81 ? -28.401 -5.425 48.293 1.00 98.44 81 LYS A O 1
ATOM 682 N N . GLU A 1 82 ? -28.253 -5.842 50.485 1.00 98.25 82 GLU A N 1
ATOM 683 C CA . GLU A 1 82 ? -26.811 -6.095 50.474 1.00 98.25 82 GLU A CA 1
ATOM 684 C C . GLU A 1 82 ? -26.474 -7.420 49.775 1.00 98.25 82 GLU A C 1
ATOM 686 O O . GLU A 1 82 ? -25.624 -7.441 48.885 1.00 98.25 82 GLU A O 1
ATOM 691 N N . LYS A 1 83 ? -27.207 -8.499 50.074 1.00 98.38 83 LYS A N 1
ATOM 692 C CA . LYS A 1 83 ? -27.086 -9.789 49.377 1.00 98.38 83 LYS A CA 1
ATOM 693 C C . LYS A 1 83 ? -27.317 -9.654 47.868 1.00 98.38 83 LYS A C 1
ATOM 695 O O . LYS A 1 83 ? -26.568 -10.243 47.090 1.00 98.38 83 LYS A O 1
ATOM 700 N N . GLU A 1 84 ? -28.319 -8.887 47.438 1.00 98.44 84 GLU A N 1
ATOM 701 C CA . GLU A 1 84 ? -28.579 -8.620 46.015 1.00 98.44 84 GLU A CA 1
ATOM 702 C C . GLU A 1 84 ? -27.386 -7.915 45.349 1.00 98.44 84 GLU A C 1
ATOM 704 O O . GLU A 1 84 ? -26.894 -8.387 44.324 1.00 98.44 84 GLU A O 1
ATOM 709 N N . LYS A 1 85 ? -26.846 -6.856 45.969 1.00 98.44 85 LYS A N 1
ATOM 710 C CA . LYS A 1 85 ? -25.643 -6.155 45.479 1.00 98.44 85 LYS A CA 1
ATOM 711 C C . LYS A 1 85 ? -24.428 -7.080 45.376 1.00 98.44 85 LYS A C 1
ATOM 713 O O . LYS A 1 85 ? -23.754 -7.086 44.349 1.00 98.44 85 LYS A O 1
ATOM 718 N N . LEU A 1 86 ? -24.168 -7.881 46.412 1.00 98.25 86 LEU A N 1
ATOM 719 C CA . LEU A 1 86 ? -23.066 -8.849 46.423 1.00 98.25 86 LEU A CA 1
ATOM 720 C C . LEU A 1 86 ? -23.236 -9.925 45.341 1.00 98.25 86 LEU A C 1
ATOM 722 O O . LEU A 1 86 ? -22.251 -10.342 44.739 1.00 98.25 86 LEU A O 1
ATOM 726 N N . THR A 1 87 ? -24.473 -10.337 45.049 1.00 98.31 87 THR A N 1
ATOM 727 C CA . THR A 1 87 ? -24.768 -11.298 43.973 1.00 98.31 87 THR A CA 1
ATOM 728 C C . THR A 1 87 ? -24.427 -10.716 42.597 1.00 98.31 87 THR A C 1
ATOM 730 O O . THR A 1 87 ? -23.813 -11.404 41.782 1.00 98.31 87 THR A O 1
ATOM 733 N N . VAL A 1 88 ? -24.758 -9.442 42.352 1.00 98.38 88 VAL A N 1
ATOM 734 C CA . VAL A 1 88 ? -24.420 -8.743 41.098 1.00 98.38 88 VAL A CA 1
ATOM 735 C C . VAL A 1 88 ? -22.905 -8.558 40.946 1.00 98.38 88 VAL A C 1
ATOM 737 O O . VAL A 1 88 ? -22.364 -8.836 39.876 1.00 98.38 88 VAL A O 1
ATOM 740 N N . GLU A 1 89 ? -22.191 -8.155 42.003 1.00 98.12 89 GLU A N 1
ATOM 741 C CA . GLU A 1 89 ? -20.728 -8.003 41.922 1.00 98.12 89 GLU A CA 1
ATOM 742 C C . GLU A 1 89 ? -20.026 -9.358 41.720 1.00 98.12 89 GLU A C 1
ATOM 744 O O . GLU A 1 89 ? -19.058 -9.449 40.967 1.00 98.12 89 GLU A O 1
ATOM 749 N N . LEU A 1 90 ? -20.550 -10.444 42.300 1.00 98.31 90 LEU A N 1
ATOM 750 C CA . LEU A 1 90 ? -20.036 -11.798 42.076 1.00 98.31 90 LEU A CA 1
ATOM 751 C C . LEU A 1 90 ? -20.201 -12.231 40.607 1.00 98.31 90 LEU A C 1
ATOM 753 O O . LEU A 1 90 ? -19.245 -12.730 40.014 1.00 98.31 90 LEU A O 1
ATOM 757 N N . GLN A 1 91 ? -21.360 -11.976 39.988 1.00 97.88 91 GLN A N 1
ATOM 758 C CA . GLN A 1 91 ? -21.579 -12.226 38.552 1.00 97.88 91 GLN A CA 1
ATOM 759 C C . GLN A 1 91 ? -20.621 -11.405 37.671 1.00 97.88 91 GLN A C 1
ATOM 761 O O . GLN A 1 91 ? -20.050 -11.921 36.708 1.00 97.88 91 GLN A O 1
ATOM 766 N N . ARG A 1 92 ? -20.388 -10.137 38.027 1.00 98.19 92 ARG A N 1
ATOM 767 C CA . ARG A 1 92 ? -19.433 -9.248 37.347 1.00 98.19 92 ARG A CA 1
ATOM 768 C C . ARG A 1 92 ? -17.991 -9.768 37.436 1.00 98.19 92 ARG A C 1
ATOM 770 O O . ARG A 1 92 ? -17.285 -9.774 36.429 1.00 98.19 92 ARG A O 1
ATOM 777 N N . LEU A 1 93 ? -17.565 -10.261 38.601 1.00 97.69 93 LEU A N 1
ATOM 778 C CA . LEU A 1 93 ? -16.243 -10.874 38.796 1.00 97.69 93 LEU A CA 1
ATOM 779 C C . LEU A 1 93 ? -16.082 -12.202 38.035 1.00 97.69 93 LEU A C 1
ATOM 781 O O . LEU A 1 93 ? -15.009 -12.471 37.491 1.00 97.69 93 LEU A O 1
ATOM 785 N N . GLN A 1 94 ? -17.140 -13.013 37.943 1.00 97.69 94 GLN A N 1
ATOM 786 C CA . GLN A 1 94 ? -17.150 -14.221 37.110 1.00 97.69 94 GLN A CA 1
ATOM 787 C C . GLN A 1 94 ? -16.967 -13.876 35.624 1.00 97.69 94 GLN A C 1
ATOM 789 O O . GLN A 1 94 ? -16.088 -14.439 34.976 1.00 97.69 94 GLN A O 1
ATOM 794 N N . SER A 1 95 ? -17.711 -12.891 35.108 1.00 97.50 95 SER A N 1
ATOM 795 C CA . SER A 1 95 ? -17.557 -12.408 33.727 1.00 97.50 95 SER A CA 1
ATOM 796 C C . SER A 1 95 ? -16.141 -11.894 33.436 1.00 97.50 95 SER A C 1
ATOM 798 O O . SER A 1 95 ? -15.566 -12.238 32.402 1.00 97.50 95 SER A O 1
ATOM 800 N N . LEU A 1 96 ? -15.548 -11.126 34.358 1.00 97.50 96 LEU A N 1
ATOM 801 C CA . LEU A 1 96 ? -14.172 -10.642 34.220 1.00 97.50 96 LEU A CA 1
ATOM 802 C C . LEU A 1 96 ? -13.155 -11.795 34.201 1.00 97.50 96 LEU A C 1
ATOM 804 O O . LEU A 1 96 ? -12.178 -11.743 33.458 1.00 97.50 96 LEU A O 1
ATOM 808 N N . THR A 1 97 ? -13.397 -12.851 34.979 1.00 97.56 97 THR A N 1
ATOM 809 C CA . THR A 1 97 ? -12.530 -14.037 35.022 1.00 97.56 97 THR A CA 1
ATOM 810 C C . THR A 1 97 ? -12.545 -14.776 33.680 1.00 97.56 97 THR A C 1
ATOM 812 O O . THR A 1 97 ? -11.475 -15.079 33.157 1.00 97.56 97 THR A O 1
ATOM 815 N N . CYS A 1 98 ? -13.719 -14.969 33.065 1.00 96.25 98 CYS A N 1
ATOM 816 C CA . CYS A 1 98 ? -13.835 -15.555 31.723 1.00 96.25 98 CYS A CA 1
ATOM 817 C C . CYS A 1 98 ? -13.073 -14.738 30.662 1.00 96.25 98 CYS A C 1
ATOM 819 O O . CYS A 1 98 ? -12.311 -15.304 29.881 1.00 96.25 98 CYS A O 1
ATOM 821 N N . SER A 1 99 ? -13.198 -13.405 30.685 1.00 97.19 99 SER A N 1
ATOM 822 C CA . SER A 1 99 ? -12.463 -12.521 29.766 1.00 97.19 99 SER A CA 1
ATOM 823 C C . SER A 1 99 ? -10.939 -12.602 29.961 1.00 97.19 99 SER A C 1
ATOM 825 O O . SER A 1 99 ? -10.178 -12.639 28.994 1.00 97.19 99 SER A O 1
ATOM 827 N N . ILE A 1 100 ? -10.463 -12.718 31.207 1.00 97.62 100 ILE A N 1
ATOM 828 C CA . ILE A 1 100 ? -9.035 -12.929 31.500 1.00 97.62 100 ILE A CA 1
ATOM 829 C C . ILE A 1 100 ? -8.551 -14.294 30.974 1.00 97.62 100 ILE A C 1
ATOM 831 O O . ILE A 1 100 ? -7.407 -14.410 30.533 1.00 97.62 100 ILE A O 1
ATOM 835 N N . GLU A 1 101 ? -9.387 -15.333 31.006 1.00 97.62 101 GLU A N 1
ATOM 836 C CA . GLU A 1 101 ? -9.065 -16.651 30.440 1.00 97.62 101 GLU A CA 1
ATOM 837 C C . GLU A 1 101 ? -9.030 -16.646 28.904 1.00 97.62 101 GLU A C 1
ATOM 839 O O . GLU A 1 101 ? -8.174 -17.303 28.312 1.00 97.62 101 GLU A O 1
ATOM 844 N N . GLU A 1 102 ? -9.891 -15.870 28.245 1.00 97.19 102 GLU A N 1
ATOM 845 C CA . GLU A 1 102 ? -9.825 -15.606 26.800 1.00 97.19 102 GLU A CA 1
ATOM 846 C C . GLU A 1 102 ? -8.506 -14.936 26.411 1.00 97.19 102 GLU A C 1
ATOM 848 O O . GLU A 1 102 ? -7.741 -15.514 25.638 1.00 97.19 102 GLU A O 1
ATOM 853 N N . VAL A 1 103 ? -8.164 -13.809 27.045 1.00 97.25 103 VAL A N 1
ATOM 854 C CA . VAL A 1 103 ? -6.899 -13.094 26.794 1.00 97.25 103 VAL A CA 1
ATOM 855 C C . VAL A 1 103 ? -5.678 -13.982 27.070 1.00 97.25 103 VAL A C 1
ATOM 857 O O . VAL A 1 103 ? -4.697 -13.940 26.327 1.00 97.25 103 VAL A O 1
ATOM 860 N N . LYS A 1 104 ? -5.718 -14.842 28.099 1.00 97.69 104 LYS A N 1
ATOM 861 C CA . LYS A 1 104 ? -4.648 -15.824 28.358 1.00 97.69 104 LYS A CA 1
ATOM 862 C C . LYS A 1 104 ? -4.515 -16.859 27.238 1.00 97.69 104 LYS A C 1
ATOM 864 O O . LYS A 1 104 ? -3.386 -17.186 26.875 1.00 97.69 104 LYS A O 1
ATOM 869 N N . ARG A 1 105 ? -5.626 -17.369 26.692 1.00 97.56 105 ARG A N 1
ATOM 870 C CA . ARG A 1 105 ? -5.608 -18.313 25.557 1.00 97.56 105 ARG A CA 1
ATOM 871 C C . ARG A 1 105 ? -5.052 -17.655 24.296 1.00 97.56 105 ARG A C 1
ATOM 873 O O . ARG A 1 105 ? -4.186 -18.239 23.652 1.00 97.56 105 ARG A O 1
ATOM 880 N N . GLU A 1 106 ? -5.478 -16.433 23.984 1.00 96.44 106 GLU A N 1
ATOM 881 C CA . GLU A 1 106 ? -4.940 -15.659 22.857 1.00 96.44 106 GLU A CA 1
ATOM 882 C C . GLU A 1 106 ? -3.441 -15.388 23.011 1.00 96.44 106 GLU A C 1
ATOM 884 O O . GLU A 1 106 ? -2.674 -15.585 22.072 1.00 96.44 106 GLU A O 1
ATOM 889 N N . ASN A 1 107 ? -2.990 -15.005 24.208 1.00 97.00 107 ASN A N 1
ATOM 890 C CA . ASN A 1 107 ? -1.575 -14.765 24.475 1.00 97.00 107 ASN A CA 1
ATOM 891 C C . ASN A 1 107 ? -0.733 -16.045 24.291 1.00 97.00 107 ASN A C 1
ATOM 893 O O . ASN A 1 107 ? 0.308 -16.007 23.639 1.00 97.00 107 ASN A O 1
ATOM 897 N N . GLN A 1 108 ? -1.223 -17.198 24.765 1.00 96.94 108 GLN A N 1
ATOM 898 C CA . GLN A 1 108 ? -0.588 -18.501 24.529 1.00 96.94 108 GLN A CA 1
ATOM 899 C C . GLN A 1 108 ? -0.555 -18.887 23.041 1.00 96.94 108 GLN A C 1
ATOM 901 O O . GLN A 1 108 ? 0.437 -19.456 22.582 1.00 96.94 108 GLN A O 1
ATOM 906 N N . GLU A 1 109 ? -1.607 -18.578 22.279 1.00 95.88 109 GLU A N 1
ATOM 907 C CA . GLU A 1 109 ? -1.645 -18.779 20.826 1.00 95.88 109 GLU A CA 1
ATOM 908 C C . GLU A 1 109 ? -0.603 -17.908 20.116 1.00 95.88 109 GLU A C 1
ATOM 910 O O . GLU A 1 109 ? 0.180 -18.412 19.313 1.00 95.88 109 GLU A O 1
ATOM 915 N N . LEU A 1 110 ? -0.527 -16.618 20.458 1.00 95.12 110 LEU A N 1
ATOM 916 C CA . LEU A 1 110 ? 0.463 -15.691 19.909 1.00 95.12 110 LEU A CA 1
ATOM 917 C C . LEU A 1 110 ? 1.895 -16.133 20.231 1.00 95.12 110 LEU A C 1
ATOM 919 O O . LEU A 1 110 ? 2.720 -16.192 19.322 1.00 95.12 110 LEU A O 1
ATOM 923 N N . CYS A 1 111 ? 2.187 -16.529 21.474 1.00 92.88 111 CYS A N 1
ATOM 924 C CA . CYS A 1 111 ? 3.488 -17.094 21.841 1.00 92.88 111 CYS A CA 1
ATOM 925 C C . CYS A 1 111 ? 3.828 -18.349 21.020 1.00 92.88 111 CYS A C 1
ATOM 927 O O . CYS A 1 111 ? 4.961 -18.492 20.559 1.00 92.88 111 CYS A O 1
ATOM 929 N N . ARG A 1 112 ? 2.853 -19.241 20.785 1.00 92.25 112 ARG A N 1
ATOM 930 C CA . ARG A 1 112 ? 3.056 -20.437 19.953 1.00 92.25 112 ARG A CA 1
ATOM 931 C C . ARG A 1 112 ? 3.337 -20.068 18.497 1.00 92.25 112 ARG A C 1
ATOM 933 O O . ARG A 1 112 ? 4.257 -20.627 17.910 1.00 92.25 112 ARG A O 1
ATOM 940 N N . ARG A 1 113 ? 2.590 -19.115 17.930 1.00 90.25 113 ARG A N 1
ATOM 941 C CA . ARG A 1 113 ? 2.784 -18.622 16.557 1.00 90.25 113 ARG A CA 1
ATOM 942 C C . ARG A 1 113 ? 4.137 -17.941 16.369 1.00 90.25 113 ARG A C 1
ATOM 944 O O . ARG A 1 113 ? 4.781 -18.187 15.358 1.00 90.25 113 ARG A O 1
ATOM 951 N N . LEU A 1 114 ? 4.591 -17.145 17.339 1.00 87.56 114 LEU A N 1
ATOM 952 C CA . LEU A 1 114 ? 5.922 -16.526 17.316 1.00 87.56 114 LEU A CA 1
ATOM 953 C C . LEU A 1 114 ? 7.028 -17.591 17.347 1.00 87.56 114 LEU A C 1
ATOM 955 O O . LEU A 1 114 ? 7.904 -17.578 16.490 1.00 87.56 114 LEU A O 1
ATOM 959 N N . SER A 1 115 ? 6.929 -18.581 18.238 1.00 85.19 115 SER A N 1
ATOM 960 C CA . SER A 1 115 ? 7.886 -19.697 18.291 1.00 85.19 115 SER A CA 1
ATOM 961 C C . SER A 1 115 ? 7.872 -20.559 17.015 1.00 85.19 115 SER A C 1
ATOM 963 O O . SER A 1 115 ? 8.921 -21.004 16.551 1.00 85.19 115 SER A O 1
ATOM 965 N N . GLN A 1 116 ? 6.705 -20.753 16.388 1.00 79.69 116 GLN A N 1
ATOM 966 C CA . GLN A 1 116 ? 6.587 -21.395 15.071 1.00 79.69 116 GLN A CA 1
ATOM 967 C C . GLN A 1 116 ? 7.190 -20.544 13.946 1.00 79.69 116 GLN A C 1
ATOM 969 O O . GLN A 1 116 ? 7.763 -21.089 13.009 1.00 79.69 116 GLN A O 1
ATOM 974 N N . GLN A 1 117 ? 7.100 -19.216 14.028 1.00 70.31 117 GLN A N 1
ATOM 975 C CA . GLN A 1 117 ? 7.701 -18.308 13.054 1.00 70.31 117 GLN A CA 1
ATOM 976 C C . GLN A 1 117 ? 9.235 -18.322 13.151 1.00 70.31 117 GLN A C 1
ATOM 978 O O . GLN A 1 117 ? 9.894 -18.441 12.120 1.00 70.31 117 GLN A O 1
ATOM 983 N N . GLU A 1 118 ? 9.787 -18.307 14.369 1.00 63.00 118 GLU A N 1
ATOM 984 C CA . GLU A 1 118 ? 11.227 -18.455 14.651 1.00 63.00 118 GLU A CA 1
ATOM 985 C C . GLU A 1 118 ? 11.801 -19.825 14.242 1.00 63.00 118 GLU A C 1
ATOM 987 O O . GLU A 1 118 ? 13.006 -19.947 14.039 1.00 63.00 118 GLU A O 1
ATOM 992 N N . THR A 1 119 ? 10.957 -20.857 14.116 1.00 57.50 119 THR A N 1
ATOM 993 C CA . THR A 1 119 ? 11.362 -22.222 13.715 1.00 57.50 119 THR A CA 1
ATOM 994 C C . THR A 1 119 ? 10.959 -22.606 12.287 1.00 57.50 119 THR A C 1
ATOM 996 O O . THR A 1 119 ? 11.367 -23.658 11.795 1.00 57.50 119 THR A O 1
ATOM 999 N N . SER A 1 120 ? 10.203 -21.754 11.591 1.00 55.59 120 SER A N 1
ATOM 1000 C CA . SER A 1 120 ? 9.990 -21.851 10.142 1.00 55.59 120 SER A CA 1
ATOM 1001 C C . SER A 1 120 ? 11.292 -21.536 9.383 1.00 55.59 120 SER A C 1
ATOM 1003 O O . SER A 1 120 ? 12.175 -20.890 9.954 1.00 55.59 120 SER A O 1
ATOM 1005 N N . PRO A 1 121 ? 11.457 -21.941 8.106 1.00 58.41 121 PRO A N 1
ATOM 1006 C CA . PRO A 1 121 ? 12.670 -21.657 7.338 1.00 58.41 121 PRO A CA 1
ATOM 1007 C C . PRO A 1 121 ? 12.741 -20.178 6.910 1.00 58.41 121 PRO A C 1
ATOM 1009 O O . PRO A 1 121 ? 12.656 -19.824 5.734 1.00 58.41 121 PRO A O 1
ATOM 1012 N N . GLN A 1 122 ? 12.958 -19.294 7.885 1.00 61.22 122 GLN A N 1
ATOM 1013 C CA . GLN A 1 122 ? 13.294 -17.885 7.683 1.00 61.22 122 GLN A CA 1
ATOM 1014 C C . GLN A 1 122 ? 14.553 -17.741 6.811 1.00 61.22 122 GLN A C 1
ATOM 1016 O O . GLN A 1 122 ? 14.674 -16.774 6.056 1.00 61.22 122 GLN A O 1
ATOM 1021 N N . ASP A 1 123 ? 15.459 -18.723 6.868 1.00 62.69 123 ASP A N 1
ATOM 1022 C CA . ASP A 1 123 ? 16.624 -18.805 5.992 1.00 62.69 123 ASP A CA 1
ATOM 1023 C C . ASP A 1 123 ? 16.254 -18.994 4.511 1.00 62.69 123 ASP A C 1
ATOM 1025 O O . ASP A 1 123 ? 16.883 -18.346 3.681 1.00 62.69 123 ASP A O 1
ATOM 1029 N N . ASP A 1 124 ? 15.208 -19.749 4.146 1.00 71.75 124 ASP A N 1
ATOM 1030 C CA . ASP A 1 124 ? 14.807 -19.895 2.733 1.00 71.75 124 ASP A CA 1
ATOM 1031 C C . ASP A 1 124 ? 14.303 -18.567 2.153 1.00 71.75 124 ASP A C 1
ATOM 1033 O O . ASP A 1 124 ? 14.723 -18.149 1.072 1.00 71.75 124 ASP A O 1
ATOM 1037 N N . VAL A 1 125 ? 13.457 -17.842 2.895 1.00 76.31 125 VAL A N 1
ATOM 1038 C CA . VAL A 1 125 ? 12.955 -16.518 2.475 1.00 76.31 125 VAL A CA 1
ATOM 1039 C C . VAL A 1 125 ? 14.098 -15.498 2.404 1.00 76.31 125 VAL A C 1
ATOM 1041 O O . VAL A 1 125 ? 14.161 -14.676 1.489 1.00 76.31 125 VAL A O 1
ATOM 1044 N N . LYS A 1 126 ? 15.054 -15.572 3.334 1.00 83.38 126 LYS A N 1
ATOM 1045 C CA . LYS A 1 126 ? 16.254 -14.724 3.364 1.00 83.38 126 LYS A CA 1
ATOM 1046 C C . LYS A 1 126 ? 17.214 -15.038 2.212 1.00 83.38 126 LYS A C 1
ATOM 1048 O O . LYS A 1 126 ? 17.760 -14.108 1.620 1.00 83.38 126 LYS A O 1
ATOM 1053 N N . VAL A 1 127 ? 17.378 -16.311 1.847 1.00 83.00 127 VAL A N 1
ATOM 1054 C CA . VAL A 1 127 ? 18.137 -16.756 0.667 1.00 83.00 127 VAL A CA 1
ATOM 1055 C C . VAL A 1 127 ? 17.456 -16.284 -0.619 1.00 83.00 127 VAL A C 1
ATOM 1057 O O . VAL A 1 127 ? 18.138 -15.746 -1.491 1.00 83.00 127 VAL A O 1
ATOM 1060 N N . GLN A 1 128 ? 16.126 -16.382 -0.725 1.00 86.81 128 GLN A N 1
ATOM 1061 C CA . GLN A 1 128 ? 15.374 -15.837 -1.863 1.00 86.81 128 GLN A CA 1
ATOM 1062 C C . GLN A 1 128 ? 15.540 -14.314 -1.977 1.00 86.81 128 GLN A C 1
ATOM 1064 O O . GLN A 1 128 ? 15.887 -13.818 -3.049 1.00 86.81 128 GLN A O 1
ATOM 1069 N N . TYR A 1 129 ? 15.396 -13.570 -0.876 1.00 85.94 129 TYR A N 1
ATOM 1070 C CA . TYR A 1 129 ? 15.600 -12.117 -0.850 1.00 85.94 129 TYR A CA 1
ATOM 1071 C C . TYR A 1 129 ? 17.027 -11.716 -1.267 1.00 85.94 129 TYR A C 1
ATOM 1073 O O . TYR A 1 129 ? 17.217 -10.792 -2.063 1.00 85.94 129 TYR A O 1
ATOM 1081 N N . GLN A 1 130 ? 18.048 -12.437 -0.792 1.00 92.06 130 GLN A N 1
ATOM 1082 C CA . GLN A 1 130 ? 19.438 -12.239 -1.218 1.00 92.06 130 GLN A CA 1
ATOM 1083 C C . GLN A 1 130 ? 19.653 -12.595 -2.698 1.00 92.06 130 GLN A C 1
ATOM 1085 O O . GLN A 1 130 ? 20.395 -11.895 -3.389 1.00 92.06 130 GLN A O 1
ATOM 1090 N N . GLY A 1 131 ? 18.987 -13.637 -3.202 1.00 94.31 131 GLY A N 1
ATOM 1091 C CA . GLY A 1 131 ? 19.000 -14.023 -4.614 1.00 94.31 131 GLY A CA 1
ATOM 1092 C C . GLY A 1 131 ? 18.429 -12.932 -5.520 1.00 94.31 131 GLY A C 1
ATOM 1093 O O . GLY A 1 131 ? 19.106 -12.499 -6.452 1.00 94.31 131 GLY A O 1
ATOM 1094 N N . VAL A 1 132 ? 17.239 -12.419 -5.196 1.00 94.50 132 VAL A N 1
ATOM 1095 C CA . VAL A 1 132 ? 16.600 -11.301 -5.915 1.00 94.50 132 VAL A CA 1
ATOM 1096 C C . VAL A 1 132 ? 17.456 -10.032 -5.832 1.00 94.50 132 VAL A C 1
ATOM 1098 O O . VAL A 1 132 ? 17.654 -9.357 -6.841 1.00 94.50 132 VAL A O 1
ATOM 1101 N N . THR A 1 133 ? 18.048 -9.738 -4.669 1.00 96.00 133 THR A N 1
ATOM 1102 C CA . THR A 1 133 ? 18.967 -8.595 -4.505 1.00 96.00 133 THR A CA 1
ATOM 1103 C C . THR A 1 133 ? 20.189 -8.711 -5.422 1.00 96.00 133 THR A C 1
ATOM 1105 O O . THR A 1 133 ? 20.573 -7.733 -6.064 1.00 96.00 133 THR A O 1
ATOM 1108 N N . ARG A 1 134 ? 20.785 -9.907 -5.538 1.00 96.81 134 ARG A N 1
ATOM 1109 C CA . ARG A 1 134 ? 21.917 -10.153 -6.444 1.00 96.81 134 ARG A CA 1
ATOM 1110 C C . ARG A 1 134 ? 21.504 -10.012 -7.911 1.00 96.81 134 ARG A C 1
ATOM 1112 O O . ARG A 1 134 ? 22.196 -9.339 -8.666 1.00 96.81 134 ARG A O 1
ATOM 1119 N N . GLN A 1 135 ? 20.359 -10.575 -8.301 1.00 97.06 135 GLN A N 1
ATOM 1120 C CA . GLN A 1 135 ? 19.820 -10.432 -9.660 1.00 97.06 135 GLN A CA 1
ATOM 1121 C C . GLN A 1 135 ? 19.547 -8.965 -10.025 1.00 97.06 135 GLN A C 1
ATOM 1123 O O . GLN A 1 135 ? 19.851 -8.544 -11.143 1.00 97.06 135 GLN A O 1
ATOM 1128 N N . LEU A 1 136 ? 19.035 -8.161 -9.087 1.00 97.12 136 LEU A N 1
ATOM 1129 C CA . LEU A 1 136 ? 18.850 -6.721 -9.275 1.00 97.12 136 LEU A CA 1
ATOM 1130 C C . LEU A 1 136 ? 20.188 -5.993 -9.495 1.00 97.12 136 LEU A C 1
ATOM 1132 O O . LEU A 1 136 ? 20.299 -5.176 -10.405 1.00 97.12 136 LEU A O 1
ATOM 1136 N N . GLN A 1 137 ? 21.226 -6.316 -8.720 1.00 97.69 137 GLN A N 1
ATOM 1137 C CA . GLN A 1 137 ? 22.564 -5.739 -8.906 1.00 97.69 137 GLN A CA 1
ATOM 1138 C C . GLN A 1 137 ? 23.194 -6.152 -10.248 1.00 97.69 137 GLN A C 1
ATOM 1140 O O . GLN A 1 137 ? 23.741 -5.311 -10.962 1.00 97.69 137 GLN A O 1
ATOM 1145 N N . GLU A 1 138 ? 23.079 -7.425 -10.636 1.00 97.88 138 GLU A N 1
ATOM 1146 C CA . GLU A 1 138 ? 23.584 -7.929 -11.918 1.00 97.88 138 GLU A CA 1
ATOM 1147 C C . GLU A 1 138 ? 22.866 -7.298 -13.121 1.00 97.88 138 GLU A C 1
ATOM 1149 O O . GLU A 1 138 ? 23.510 -6.942 -14.110 1.00 97.88 138 GLU A O 1
ATOM 1154 N N . THR A 1 139 ? 21.541 -7.136 -13.056 1.00 96.31 139 THR A N 1
ATOM 1155 C CA . THR A 1 139 ? 20.762 -6.483 -14.123 1.00 96.31 139 THR A CA 1
ATOM 1156 C C . THR A 1 139 ? 21.053 -4.988 -14.211 1.00 96.31 139 THR A C 1
ATOM 1158 O O . THR A 1 139 ? 21.238 -4.478 -15.315 1.00 96.31 139 THR A O 1
ATOM 1161 N N . GLN A 1 140 ? 21.202 -4.292 -13.079 1.00 97.44 140 GLN A N 1
ATOM 1162 C CA . GLN A 1 140 ? 21.643 -2.894 -13.053 1.00 97.44 140 GLN A CA 1
ATOM 1163 C C . GLN A 1 140 ? 23.044 -2.719 -13.663 1.00 97.44 140 GLN A C 1
ATOM 1165 O O . GLN A 1 140 ? 23.253 -1.799 -14.456 1.00 97.44 140 GLN A O 1
ATOM 1170 N N . ALA A 1 141 ? 23.987 -3.617 -13.357 1.00 97.62 141 ALA A N 1
ATOM 1171 C CA . ALA A 1 141 ? 25.333 -3.594 -13.931 1.00 97.62 141 ALA A CA 1
ATOM 1172 C C . ALA A 1 141 ? 25.325 -3.844 -15.452 1.00 97.62 141 ALA A C 1
ATOM 1174 O O . ALA A 1 141 ? 25.976 -3.110 -16.199 1.00 97.62 141 ALA A O 1
ATOM 1175 N N . LYS A 1 142 ? 24.540 -4.824 -15.928 1.00 97.88 142 LYS A N 1
ATOM 1176 C CA . LYS A 1 142 ? 24.348 -5.093 -17.367 1.00 97.88 142 LYS A CA 1
ATOM 1177 C C . LYS A 1 142 ? 23.762 -3.878 -18.093 1.00 97.88 142 LYS A C 1
ATOM 1179 O O . LYS A 1 142 ? 24.341 -3.438 -19.081 1.00 97.88 142 LYS A O 1
ATOM 1184 N N . LEU A 1 143 ? 22.702 -3.273 -17.552 1.00 97.88 143 LEU A N 1
ATOM 1185 C CA . LEU A 1 143 ? 22.078 -2.068 -18.111 1.00 97.88 143 LEU A CA 1
ATOM 1186 C C . LEU A 1 143 ? 23.040 -0.867 -18.151 1.00 97.88 143 LEU A C 1
ATOM 1188 O O . LEU A 1 143 ? 23.004 -0.073 -19.091 1.00 97.88 143 LEU A O 1
ATOM 1192 N N . ALA A 1 144 ? 23.904 -0.712 -17.144 1.00 97.75 144 ALA A N 1
ATOM 1193 C CA . ALA A 1 144 ? 24.928 0.332 -17.140 1.00 97.75 144 ALA A CA 1
ATOM 1194 C C . ALA A 1 144 ? 25.977 0.108 -18.245 1.00 97.75 144 ALA A C 1
ATOM 1196 O O . ALA A 1 144 ? 26.332 1.057 -18.946 1.00 97.75 144 ALA A O 1
ATOM 1197 N N . SER A 1 145 ? 26.415 -1.141 -18.442 1.00 97.94 145 SER A N 1
ATOM 1198 C CA . SER A 1 145 ? 27.324 -1.524 -19.528 1.00 97.94 145 SER A CA 1
ATOM 1199 C C . SER A 1 145 ? 26.697 -1.283 -20.905 1.00 97.94 145 SER A C 1
ATOM 1201 O O . SER A 1 145 ? 27.311 -0.652 -21.760 1.00 97.94 145 SER A O 1
ATOM 1203 N N . GLU A 1 146 ? 25.458 -1.729 -21.115 1.00 97.62 146 GLU A N 1
ATOM 1204 C CA . GLU A 1 146 ? 24.728 -1.584 -22.380 1.00 97.62 146 GLU A CA 1
ATOM 1205 C C . GLU A 1 146 ? 24.492 -0.111 -22.750 1.00 97.62 146 GLU A C 1
ATOM 1207 O O . GLU A 1 146 ? 24.681 0.285 -23.902 1.00 97.62 146 GLU A O 1
ATOM 1212 N N . LYS A 1 147 ? 24.168 0.739 -21.765 1.00 98.06 147 LYS A N 1
ATOM 1213 C CA . LYS A 1 147 ? 24.062 2.194 -21.962 1.00 98.06 147 LYS A CA 1
ATOM 1214 C C . LYS A 1 147 ? 25.379 2.822 -22.417 1.00 98.06 147 LYS A C 1
ATOM 1216 O O . LYS A 1 147 ? 25.347 3.756 -23.218 1.00 98.06 147 LYS A O 1
ATOM 1221 N N . GLU A 1 148 ? 26.522 2.345 -21.929 1.00 97.75 148 GLU A N 1
ATOM 1222 C CA . GLU A 1 148 ? 27.823 2.877 -22.342 1.00 97.75 148 GLU A CA 1
ATOM 1223 C C . GLU A 1 148 ? 28.256 2.362 -23.721 1.00 97.75 148 GLU A C 1
ATOM 1225 O O . GLU A 1 148 ? 28.711 3.159 -24.542 1.00 97.75 148 GLU A O 1
ATOM 1230 N N . GLU A 1 149 ? 28.020 1.088 -24.046 1.00 97.69 149 GLU A N 1
ATOM 1231 C CA . GLU A 1 149 ? 28.237 0.579 -25.410 1.00 97.69 149 GLU A CA 1
ATOM 1232 C C . GLU A 1 149 ? 27.332 1.284 -26.433 1.00 97.69 149 GLU A C 1
ATOM 1234 O O . GLU A 1 149 ? 27.805 1.706 -27.487 1.00 97.69 149 GLU A O 1
ATOM 1239 N N . THR A 1 150 ? 26.067 1.547 -26.087 1.00 97.62 150 THR A N 1
ATOM 1240 C CA . THR A 1 150 ? 25.144 2.328 -26.930 1.00 97.62 150 THR A CA 1
ATOM 1241 C C . THR A 1 150 ? 25.672 3.745 -27.189 1.00 97.62 150 THR A C 1
ATOM 1243 O O . THR A 1 150 ? 25.604 4.242 -28.314 1.00 97.62 150 THR A O 1
ATOM 1246 N N . ARG A 1 151 ? 26.259 4.407 -26.178 1.00 98.19 151 ARG A N 1
ATOM 1247 C CA . ARG A 1 151 ? 26.901 5.726 -26.348 1.00 98.19 151 ARG A CA 1
ATOM 1248 C C . ARG A 1 151 ? 28.135 5.657 -27.245 1.00 98.19 151 ARG A C 1
ATOM 1250 O O . ARG A 1 151 ? 28.317 6.556 -28.063 1.00 98.19 151 ARG A O 1
ATOM 1257 N N . LYS A 1 152 ? 28.977 4.626 -27.114 1.00 98.19 152 LYS A N 1
ATOM 1258 C CA . LYS A 1 152 ? 30.151 4.423 -27.984 1.00 98.19 152 LYS A CA 1
ATOM 1259 C C . LYS A 1 152 ? 29.730 4.204 -29.436 1.00 98.19 152 LYS A C 1
ATOM 1261 O O . LYS A 1 152 ? 30.223 4.914 -30.309 1.00 98.19 152 LYS A O 1
ATOM 1266 N N . ALA A 1 153 ? 28.778 3.301 -29.674 1.00 97.50 153 ALA A N 1
ATOM 1267 C CA . ALA A 1 153 ? 28.226 3.025 -30.998 1.00 97.50 153 ALA A CA 1
ATOM 1268 C C . ALA A 1 153 ? 27.607 4.284 -31.627 1.00 97.50 153 ALA A C 1
ATOM 1270 O O . ALA A 1 153 ? 27.877 4.593 -32.786 1.00 97.50 153 ALA A O 1
ATOM 1271 N N . ARG A 1 154 ? 26.860 5.078 -30.845 1.00 98.00 154 ARG A N 1
ATOM 1272 C CA . ARG A 1 154 ? 26.322 6.367 -31.298 1.00 98.00 154 ARG A CA 1
ATOM 1273 C C . ARG A 1 154 ? 27.425 7.350 -31.711 1.00 98.00 154 ARG A C 1
ATOM 1275 O O . ARG A 1 154 ? 27.335 7.913 -32.795 1.00 98.00 154 ARG A O 1
ATOM 1282 N N . ARG A 1 155 ? 28.472 7.535 -30.896 1.00 98.25 155 ARG A N 1
ATOM 1283 C CA . ARG A 1 155 ? 29.606 8.418 -31.247 1.00 98.25 155 ARG A CA 1
ATOM 1284 C C . ARG A 1 155 ? 30.315 7.955 -32.524 1.00 98.25 155 ARG A C 1
ATOM 1286 O O . ARG A 1 155 ? 30.700 8.785 -33.336 1.00 98.25 155 ARG A O 1
ATOM 1293 N N . GLN A 1 156 ? 30.473 6.644 -32.716 1.00 98.12 156 GLN A N 1
ATOM 1294 C CA . GLN A 1 156 ? 31.046 6.085 -33.946 1.00 98.12 156 GLN A CA 1
ATOM 1295 C C . GLN A 1 156 ? 30.151 6.352 -35.164 1.00 98.12 156 GLN A C 1
ATOM 1297 O O . GLN A 1 156 ? 30.655 6.766 -36.203 1.00 98.12 156 GLN A O 1
ATOM 1302 N N . ALA A 1 157 ? 28.832 6.189 -35.032 1.00 97.50 157 ALA A N 1
ATOM 1303 C CA . ALA A 1 157 ? 27.881 6.516 -36.093 1.00 97.50 157 ALA A CA 1
ATOM 1304 C C . ALA A 1 157 ? 27.906 8.013 -36.461 1.00 97.50 157 ALA A C 1
ATOM 1306 O O . ALA A 1 157 ? 27.909 8.343 -37.644 1.00 97.50 157 ALA A O 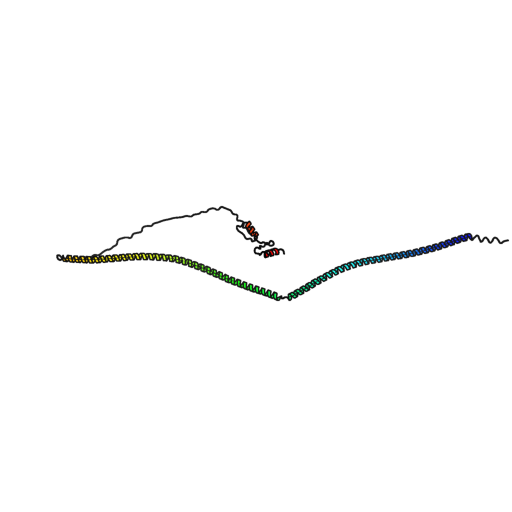1
ATOM 1307 N N . GLU A 1 158 ? 27.995 8.909 -35.472 1.00 98.00 158 GLU A N 1
ATOM 1308 C CA . GLU A 1 158 ? 28.138 10.359 -35.682 1.00 98.00 158 GLU A CA 1
ATOM 1309 C C . GLU A 1 158 ? 29.445 10.704 -36.435 1.00 98.00 158 GLU A C 1
ATOM 1311 O O . GLU A 1 158 ? 29.426 11.525 -37.354 1.00 98.00 158 GLU A O 1
ATOM 1316 N N . VAL A 1 159 ? 30.564 10.029 -36.124 1.00 98.12 159 VAL A N 1
ATOM 1317 C CA . VAL A 1 159 ? 31.836 10.177 -36.863 1.00 98.12 159 VAL A CA 1
ATOM 1318 C C . VAL A 1 159 ? 31.708 9.684 -38.307 1.00 98.12 159 VAL A C 1
ATOM 1320 O O . VAL A 1 159 ? 31.989 10.450 -39.228 1.00 98.12 159 VAL A O 1
ATOM 1323 N N . PHE A 1 160 ? 31.218 8.459 -38.530 1.00 97.81 160 PHE A N 1
ATOM 1324 C CA . PHE A 1 160 ? 31.041 7.918 -39.884 1.00 97.81 160 PHE A CA 1
ATOM 1325 C C . PHE A 1 160 ? 30.066 8.750 -40.727 1.00 97.81 160 PHE A C 1
ATOM 1327 O O . PHE A 1 160 ? 30.262 8.894 -41.932 1.00 97.81 160 PHE A O 1
ATOM 1334 N N . GLN A 1 161 ? 29.035 9.341 -40.114 1.00 98.00 161 GLN A N 1
ATOM 1335 C CA . GLN A 1 161 ? 28.127 10.260 -40.798 1.00 98.00 161 GLN A CA 1
ATOM 1336 C C . GLN A 1 161 ? 28.852 11.537 -41.255 1.00 98.00 161 GLN A C 1
ATOM 1338 O O . GLN A 1 161 ? 28.637 11.982 -42.383 1.00 98.00 161 GLN A O 1
ATOM 1343 N N . SER A 1 162 ? 29.739 12.099 -40.426 1.00 97.88 162 SER A N 1
ATOM 1344 C CA . SER A 1 162 ? 30.567 13.252 -40.807 1.00 97.88 162 SER A CA 1
ATOM 1345 C C . SER A 1 162 ? 31.531 12.912 -41.948 1.00 97.88 162 SER A C 1
ATOM 1347 O O . SER A 1 162 ? 31.602 13.650 -42.930 1.00 97.88 162 SER A O 1
ATOM 1349 N N . GLU A 1 163 ? 32.232 11.777 -41.857 1.00 98.06 163 GLU A N 1
ATOM 1350 C CA . GLU A 1 163 ? 33.154 11.302 -42.899 1.00 98.06 163 GLU A CA 1
ATOM 1351 C C . GLU A 1 163 ? 32.432 11.055 -44.233 1.00 98.06 163 GLU A C 1
ATOM 1353 O O . GLU A 1 163 ? 32.928 11.445 -45.292 1.00 98.06 163 GLU A O 1
ATOM 1358 N N . LEU A 1 164 ? 31.230 10.470 -44.193 1.00 97.81 164 LEU A N 1
ATOM 1359 C CA . LEU A 1 164 ? 30.388 10.245 -45.367 1.00 97.81 164 LEU A CA 1
ATOM 1360 C C . LEU A 1 164 ? 29.955 11.566 -46.025 1.00 97.81 164 LEU A C 1
ATOM 1362 O O . LEU A 1 164 ? 29.989 11.678 -47.251 1.00 97.81 164 LEU A O 1
ATOM 1366 N N . GLU A 1 165 ? 29.561 12.574 -45.244 1.00 98.06 165 GLU A N 1
ATOM 1367 C CA . GLU A 1 165 ? 29.211 13.892 -45.786 1.00 98.06 165 GLU A CA 1
ATOM 1368 C C . GLU A 1 165 ? 30.421 14.617 -46.388 1.00 98.06 165 GLU A C 1
ATOM 1370 O O . GLU A 1 165 ? 30.302 15.240 -47.446 1.00 98.06 165 GLU A O 1
ATOM 1375 N N . ASP A 1 166 ? 31.608 14.502 -45.792 1.00 98.19 166 ASP A N 1
ATOM 1376 C CA . ASP A 1 166 ? 32.826 15.067 -46.377 1.00 98.19 166 ASP A CA 1
ATOM 1377 C C . ASP A 1 166 ? 33.263 14.322 -47.648 1.00 98.19 166 ASP A C 1
ATOM 1379 O O . ASP A 1 166 ? 33.621 14.965 -48.641 1.00 98.19 166 ASP A O 1
ATOM 1383 N N . ALA A 1 167 ? 33.125 12.994 -47.693 1.00 97.62 167 ALA A N 1
ATOM 1384 C CA . ALA A 1 167 ? 33.334 12.206 -48.906 1.00 97.62 167 ALA A CA 1
ATOM 1385 C C . ALA A 1 167 ? 32.349 12.598 -50.027 1.00 97.62 167 ALA A C 1
ATOM 1387 O O . ALA A 1 167 ? 32.765 12.773 -51.175 1.00 97.62 167 ALA A O 1
ATOM 1388 N N . LYS A 1 168 ? 31.064 12.829 -49.712 1.00 97.88 168 LYS A N 1
ATOM 1389 C CA . LYS A 1 168 ? 30.071 13.352 -50.674 1.00 97.88 168 LYS A CA 1
ATOM 1390 C C . LYS A 1 168 ? 30.463 14.729 -51.216 1.00 97.88 168 LYS A C 1
ATOM 1392 O O . LYS A 1 168 ? 30.380 14.944 -52.426 1.00 97.88 168 LYS A O 1
ATOM 1397 N N . LYS A 1 169 ? 30.915 15.656 -50.359 1.00 97.94 169 LYS A N 1
ATOM 1398 C CA . LYS A 1 169 ? 31.394 16.991 -50.781 1.00 97.94 169 LYS A CA 1
ATOM 1399 C C . LYS A 1 169 ? 32.594 16.879 -51.725 1.00 97.94 169 LYS A C 1
ATOM 1401 O O . LYS A 1 169 ? 32.615 17.541 -52.764 1.00 97.94 169 LYS A O 1
ATOM 1406 N N . GLN A 1 170 ? 33.566 16.024 -51.400 1.00 97.62 170 GLN A N 1
ATOM 1407 C CA . GLN A 1 170 ? 34.732 15.775 -52.255 1.00 97.62 170 GLN A CA 1
ATOM 1408 C C . GLN A 1 170 ? 34.327 15.162 -53.603 1.00 97.62 170 GLN A C 1
ATOM 1410 O O . GLN A 1 170 ? 34.748 15.660 -54.647 1.00 97.62 170 GLN A O 1
ATOM 1415 N N . LEU A 1 171 ? 33.455 14.148 -53.602 1.00 97.75 171 LEU A N 1
ATOM 1416 C CA . LEU A 1 171 ? 32.948 13.517 -54.823 1.00 97.75 171 LEU A CA 1
ATOM 1417 C C . LEU A 1 171 ? 32.194 14.514 -55.714 1.00 97.75 171 LEU A C 1
ATOM 1419 O O . LEU A 1 171 ? 32.402 14.526 -56.928 1.00 97.75 171 LEU A O 1
ATOM 1423 N N . LYS A 1 172 ? 31.368 15.390 -55.126 1.00 98.00 172 LYS A N 1
ATOM 1424 C CA . LYS A 1 172 ? 30.677 16.459 -55.861 1.00 98.00 172 LYS A CA 1
ATOM 1425 C C . LYS A 1 172 ? 31.677 17.391 -56.553 1.00 98.00 172 LYS A C 1
ATOM 1427 O O . LYS A 1 172 ? 31.558 17.604 -57.757 1.00 98.00 172 LYS A O 1
ATOM 1432 N N . LYS A 1 173 ? 32.708 17.852 -55.835 1.00 98.06 173 LYS A N 1
ATOM 1433 C CA . LYS A 1 173 ? 33.783 18.689 -56.395 1.00 98.06 173 LYS A CA 1
ATOM 1434 C C . LYS A 1 173 ? 34.528 17.991 -57.543 1.00 98.06 173 LYS A C 1
ATOM 1436 O O . LYS A 1 173 ? 34.787 18.614 -58.568 1.00 98.06 173 LYS A O 1
ATOM 1441 N N . VAL A 1 174 ? 34.854 16.703 -57.402 1.00 97.88 174 VAL A N 1
ATOM 1442 C CA . VAL A 1 174 ? 35.514 15.922 -58.468 1.00 97.88 174 VAL A CA 1
ATOM 1443 C C . VAL A 1 174 ? 34.600 15.756 -59.688 1.00 97.88 174 VAL A C 1
ATOM 1445 O O . VAL A 1 174 ? 35.068 15.882 -60.817 1.00 97.88 174 VAL A O 1
ATOM 1448 N N . SER A 1 175 ? 33.297 15.541 -59.486 1.00 97.75 175 SER A N 1
ATOM 1449 C CA . SER A 1 175 ? 32.307 15.477 -60.570 1.00 97.75 175 SER A CA 1
ATOM 1450 C C . SER A 1 175 ? 32.197 16.806 -61.330 1.00 97.75 175 SER A C 1
ATOM 1452 O O . SER A 1 175 ? 32.224 16.824 -62.561 1.00 97.75 175 SER A O 1
ATOM 1454 N N . GLU A 1 176 ? 32.160 17.933 -60.612 1.00 97.75 176 GLU A N 1
ATOM 1455 C CA . GLU A 1 176 ? 32.171 19.282 -61.195 1.00 97.75 176 GLU A CA 1
ATOM 1456 C C . GLU A 1 176 ? 33.446 19.530 -62.020 1.00 97.75 176 GLU A C 1
ATOM 1458 O O . GLU A 1 176 ? 33.352 19.944 -63.178 1.00 97.75 176 GLU A O 1
ATOM 1463 N N . MET A 1 177 ? 34.624 19.186 -61.482 1.00 97.31 177 MET A N 1
ATOM 1464 C CA . MET A 1 177 ? 35.901 19.283 -62.202 1.00 97.31 177 MET A CA 1
ATOM 1465 C C . MET A 1 177 ? 35.939 18.393 -63.454 1.00 97.31 177 MET A C 1
ATOM 1467 O O . MET A 1 177 ? 36.326 18.864 -64.520 1.00 97.31 177 MET A O 1
ATOM 1471 N N . CYS A 1 178 ? 35.485 17.139 -63.367 1.00 96.94 178 CYS A N 1
ATOM 1472 C CA . CYS A 1 178 ? 35.437 16.220 -64.508 1.00 96.94 178 CYS A CA 1
ATOM 1473 C C . CYS A 1 178 ? 34.492 16.724 -65.615 1.00 96.94 178 CYS A C 1
ATOM 1475 O O . CYS A 1 178 ? 34.799 16.612 -66.802 1.00 96.94 178 CYS A O 1
ATOM 1477 N N . ASN A 1 179 ? 33.355 17.322 -65.250 1.00 96.69 179 ASN A N 1
ATOM 1478 C CA . ASN A 1 179 ? 32.434 17.925 -66.216 1.00 96.69 179 ASN A CA 1
ATOM 1479 C C . ASN A 1 179 ? 33.036 19.175 -66.882 1.00 96.69 179 ASN A C 1
ATOM 1481 O O . ASN A 1 179 ? 32.883 19.359 -68.093 1.00 96.69 179 ASN A O 1
ATOM 1485 N N . GLN A 1 180 ? 33.767 20.001 -66.127 1.00 97.31 180 GLN A N 1
ATOM 1486 C CA . GLN A 1 180 ? 34.514 21.135 -66.674 1.00 97.31 180 GLN A CA 1
ATOM 1487 C C . GLN A 1 180 ? 35.618 20.671 -67.638 1.00 97.31 180 GLN A C 1
ATOM 1489 O O . GLN A 1 180 ? 35.734 21.205 -68.741 1.00 97.31 180 GLN A O 1
ATOM 1494 N N . GLU A 1 181 ? 36.387 19.649 -67.263 1.00 96.44 181 GLU A N 1
ATOM 1495 C CA . GLU A 1 181 ? 37.443 19.068 -68.095 1.00 96.44 181 GLU A CA 1
ATOM 1496 C C . GLU A 1 181 ? 36.881 18.456 -69.384 1.00 96.44 181 GLU A C 1
ATOM 1498 O O . GLU A 1 181 ? 37.390 18.751 -70.461 1.00 96.44 181 GLU A O 1
ATOM 1503 N N . LYS A 1 182 ? 35.767 17.712 -69.321 1.00 96.88 182 LYS A N 1
ATOM 1504 C CA . LYS A 1 182 ? 35.054 17.220 -70.517 1.00 96.88 182 LYS A CA 1
ATOM 1505 C C . LYS A 1 182 ? 34.617 18.356 -71.446 1.00 96.88 182 LYS A C 1
ATOM 1507 O O . LYS A 1 182 ? 34.773 18.237 -72.659 1.00 96.88 182 LYS A O 1
ATOM 1512 N N . SER A 1 183 ? 34.109 19.461 -70.894 1.00 95.88 183 SER A N 1
ATOM 1513 C CA . SER A 1 183 ? 33.725 20.651 -71.671 1.00 95.88 183 SER A CA 1
ATOM 1514 C C . SER A 1 183 ? 34.929 21.307 -72.360 1.00 95.88 183 SER A C 1
ATOM 1516 O O . SER A 1 183 ? 34.836 21.722 -73.514 1.00 95.88 183 SER A O 1
ATOM 1518 N N . ILE A 1 184 ? 36.080 21.369 -71.684 1.00 97.00 184 ILE A N 1
ATOM 1519 C CA . ILE A 1 184 ? 37.333 21.890 -72.248 1.00 97.00 184 ILE A CA 1
ATOM 1520 C C . ILE A 1 184 ? 37.886 20.940 -73.320 1.00 97.00 184 ILE A C 1
ATOM 1522 O O . ILE A 1 184 ? 38.213 21.386 -74.418 1.00 97.00 184 ILE A O 1
ATOM 1526 N N . ASN A 1 185 ? 37.934 19.636 -73.045 1.00 96.12 185 ASN A N 1
ATOM 1527 C CA . ASN A 1 185 ? 38.430 18.632 -73.980 1.00 96.12 185 ASN A CA 1
ATOM 1528 C C . ASN A 1 185 ? 37.580 18.579 -75.259 1.00 96.12 185 ASN A C 1
ATOM 1530 O O . ASN A 1 185 ? 38.134 18.555 -76.350 1.00 96.12 185 ASN A O 1
ATOM 1534 N N . GLY A 1 186 ? 36.249 18.682 -75.152 1.00 97.06 186 GLY A N 1
ATOM 1535 C CA . GLY A 1 186 ? 35.364 18.764 -76.320 1.00 97.06 186 GLY A CA 1
ATOM 1536 C C . GLY A 1 186 ? 35.632 19.982 -77.218 1.00 97.06 186 GLY A C 1
ATOM 1537 O O . GLY A 1 186 ? 35.509 19.881 -78.438 1.00 97.06 186 GLY A O 1
ATOM 1538 N N . LYS A 1 187 ? 36.068 21.118 -76.648 1.00 97.19 187 LYS A N 1
ATOM 1539 C CA . LYS A 1 187 ? 36.508 22.290 -77.432 1.00 97.19 187 LYS A CA 1
ATOM 1540 C C . LYS A 1 187 ? 37.824 22.019 -78.159 1.00 97.19 187 LYS A C 1
ATOM 1542 O O . LYS A 1 187 ? 37.940 22.357 -79.333 1.00 97.19 187 LYS A O 1
ATOM 1547 N N . TYR A 1 188 ? 38.796 21.392 -77.495 1.00 97.25 188 TYR A N 1
ATOM 1548 C CA . TYR A 1 188 ? 40.059 21.020 -78.139 1.00 97.25 188 TYR A CA 1
ATOM 1549 C C . TYR A 1 188 ? 39.861 19.951 -79.220 1.00 97.25 188 TYR A C 1
ATOM 1551 O O . TYR A 1 188 ? 40.416 20.082 -80.305 1.00 97.25 188 TYR A O 1
ATOM 1559 N N . GLU A 1 189 ? 39.019 18.943 -78.987 1.00 96.94 189 GLU A N 1
ATOM 1560 C CA . GLU A 1 189 ? 38.683 17.920 -79.983 1.00 96.94 189 GLU A CA 1
ATOM 1561 C C . GLU A 1 189 ? 38.053 18.541 -81.244 1.00 96.94 189 GLU A C 1
ATOM 1563 O O . GLU A 1 189 ? 38.385 18.148 -82.364 1.00 96.94 189 GLU A O 1
ATOM 1568 N N . MET A 1 190 ? 37.192 19.552 -81.077 1.00 95.94 190 MET A N 1
ATOM 1569 C CA . MET A 1 190 ? 36.628 20.332 -82.183 1.00 95.94 190 MET A CA 1
ATOM 1570 C C . MET A 1 190 ? 37.717 21.096 -82.954 1.00 95.94 190 MET A C 1
ATOM 1572 O O . MET A 1 190 ? 37.809 20.936 -84.169 1.00 95.94 190 MET A O 1
ATOM 1576 N N . GLN A 1 191 ? 38.607 21.818 -82.262 1.00 97.00 191 GLN A N 1
ATOM 1577 C CA . GLN A 1 191 ? 39.737 22.525 -82.891 1.00 97.00 191 GLN A CA 1
ATOM 1578 C C . GLN A 1 191 ? 40.682 21.581 -83.654 1.00 97.00 191 GLN A C 1
ATOM 1580 O O . GLN A 1 191 ? 41.132 21.907 -84.753 1.00 97.00 191 GLN A O 1
ATOM 1585 N N . VAL A 1 192 ? 40.971 20.389 -83.114 1.00 96.38 192 VAL A N 1
ATOM 1586 C CA . VAL A 1 192 ? 41.798 19.384 -83.803 1.00 96.38 192 VAL A CA 1
ATOM 1587 C C . VAL A 1 192 ? 41.108 18.870 -85.068 1.00 96.38 192 VAL A C 1
ATOM 1589 O O . VAL A 1 192 ? 41.769 18.730 -86.100 1.00 96.38 192 VAL A O 1
ATOM 1592 N N . LYS A 1 193 ? 39.790 18.625 -85.032 1.00 96.56 193 LYS A N 1
ATOM 1593 C CA . LYS A 1 193 ? 39.012 18.216 -86.216 1.00 96.56 193 LYS A CA 1
ATOM 1594 C C . LYS A 1 193 ? 38.987 19.306 -87.289 1.00 96.56 193 LYS A C 1
ATOM 1596 O O . LYS A 1 193 ? 39.227 18.999 -88.454 1.00 96.56 193 LYS A O 1
ATOM 1601 N N . GLU A 1 194 ? 38.772 20.564 -86.904 1.00 96.00 194 GLU A N 1
ATOM 1602 C CA . GLU A 1 194 ? 38.824 21.719 -87.812 1.00 96.00 194 GLU A CA 1
ATOM 1603 C C . GLU A 1 194 ? 40.203 21.856 -88.475 1.00 96.00 194 GLU A C 1
ATOM 1605 O O . GLU A 1 194 ? 40.301 21.923 -89.701 1.00 96.00 194 GLU A O 1
ATOM 1610 N N . MET A 1 195 ? 41.282 21.818 -87.686 1.00 96.06 195 MET A N 1
ATOM 1611 C CA . MET A 1 195 ? 42.650 21.904 -88.204 1.00 96.06 195 MET A CA 1
ATOM 1612 C C . MET A 1 195 ? 42.999 20.723 -89.120 1.00 96.06 195 MET A C 1
ATOM 1614 O O . MET A 1 195 ? 43.616 20.925 -90.163 1.00 96.06 195 MET A O 1
ATOM 1618 N N . SER A 1 196 ? 42.568 19.505 -88.779 1.00 96.25 196 SER A N 1
ATOM 1619 C CA . SER A 1 196 ? 42.771 18.317 -89.623 1.00 96.25 196 SER A CA 1
ATOM 1620 C C . SER A 1 196 ? 42.019 18.421 -90.953 1.00 96.25 196 SER A C 1
ATOM 1622 O O . SER A 1 196 ? 42.576 18.079 -91.992 1.00 96.25 196 SER A O 1
ATOM 1624 N N . GLY A 1 197 ? 40.796 18.964 -90.950 1.00 96.75 197 GLY A N 1
ATOM 1625 C CA . GLY A 1 197 ? 40.050 19.259 -92.177 1.00 96.75 197 GLY A CA 1
ATOM 1626 C C . GLY A 1 197 ? 40.737 20.316 -93.049 1.00 96.75 197 GLY A C 1
ATOM 1627 O O . GLY A 1 197 ? 40.830 20.154 -94.264 1.00 96.75 197 GLY A O 1
ATOM 1628 N N . LEU A 1 198 ? 41.292 21.370 -92.439 1.00 96.44 198 LEU A N 1
ATOM 1629 C CA . LEU A 1 198 ? 42.087 22.376 -93.152 1.00 96.44 198 LEU A CA 1
ATOM 1630 C C . LEU A 1 198 ? 43.386 21.804 -93.740 1.00 96.44 198 LEU A C 1
ATOM 1632 O O . LEU A 1 198 ? 43.787 22.238 -94.819 1.00 96.44 198 LEU A O 1
ATOM 1636 N N . MET A 1 199 ? 44.036 20.848 -93.067 1.00 95.75 199 MET A N 1
ATOM 1637 C CA . MET A 1 199 ? 45.206 20.145 -93.612 1.00 95.75 199 MET A CA 1
ATOM 1638 C C . MET A 1 199 ? 44.817 19.264 -94.803 1.00 95.75 199 MET A C 1
ATOM 1640 O O . MET A 1 199 ? 45.371 19.461 -95.877 1.00 95.75 199 MET A O 1
ATOM 1644 N N . ALA A 1 200 ? 43.785 18.424 -94.681 1.00 96.44 200 ALA A N 1
ATOM 1645 C CA . ALA A 1 200 ? 43.317 17.588 -95.791 1.00 96.44 200 ALA A CA 1
ATOM 1646 C C . ALA A 1 200 ? 42.924 18.412 -97.037 1.00 96.44 200 ALA A C 1
ATOM 1648 O O . ALA A 1 200 ? 43.255 18.046 -98.163 1.00 96.44 200 ALA A O 1
ATOM 1649 N N . ASN A 1 201 ? 42.285 19.574 -96.848 1.00 95.62 201 ASN A N 1
ATOM 1650 C CA . ASN A 1 201 ? 41.985 20.502 -97.945 1.00 95.62 201 ASN A CA 1
ATOM 1651 C C . ASN A 1 201 ? 43.251 21.084 -98.604 1.00 95.62 201 ASN A C 1
ATOM 1653 O O . ASN A 1 201 ? 43.262 21.311 -99.815 1.00 95.62 201 ASN A O 1
ATOM 1657 N N . LYS A 1 202 ? 44.317 21.335 -97.830 1.00 96.44 202 LYS A N 1
ATOM 1658 C CA . LYS A 1 202 ? 45.618 21.759 -98.372 1.00 96.44 202 LYS A CA 1
ATOM 1659 C C . LYS A 1 202 ? 46.311 20.629 -99.122 1.00 96.44 202 LYS A C 1
ATOM 1661 O O . LYS A 1 202 ? 46.856 20.898 -100.185 1.00 96.44 202 LYS A O 1
ATOM 1666 N N . ASP A 1 203 ? 46.252 19.400 -98.621 1.00 95.94 203 ASP A N 1
ATOM 1667 C CA . ASP A 1 203 ? 46.864 18.237 -99.270 1.00 95.94 203 ASP A CA 1
ATOM 1668 C C . ASP A 1 203 ? 46.234 17.982 -100.650 1.00 95.94 203 ASP A C 1
ATOM 1670 O O . ASP A 1 203 ? 46.955 17.821 -101.632 1.00 95.94 203 ASP A O 1
ATOM 1674 N N . ILE A 1 204 ? 44.901 18.086 -100.768 1.00 96.31 204 ILE A N 1
ATOM 1675 C CA . ILE A 1 204 ? 44.185 18.021 -102.059 1.00 96.31 204 ILE A CA 1
ATOM 1676 C C . ILE A 1 204 ? 44.656 19.127 -103.022 1.00 96.31 204 ILE A C 1
ATOM 1678 O O . ILE A 1 204 ? 44.859 18.875 -104.211 1.00 96.31 204 ILE A O 1
ATOM 1682 N N . LEU A 1 205 ? 44.844 20.356 -102.527 1.00 96.44 205 LEU A N 1
ATOM 1683 C CA . LEU A 1 205 ? 45.319 21.482 -103.339 1.00 96.44 205 LEU A CA 1
ATOM 1684 C C . LEU A 1 205 ? 46.783 21.308 -103.782 1.00 96.44 205 LEU A C 1
ATOM 1686 O O . LEU A 1 205 ? 47.134 21.695 -104.897 1.00 96.44 205 LEU A O 1
ATOM 1690 N N . ILE A 1 206 ? 47.629 20.730 -102.925 1.00 95.31 206 ILE A N 1
ATOM 1691 C CA . ILE A 1 206 ? 49.015 20.382 -103.253 1.00 95.31 206 ILE A CA 1
ATOM 1692 C C . ILE A 1 206 ? 49.027 19.303 -104.340 1.00 95.31 206 ILE A C 1
ATOM 1694 O O . ILE A 1 206 ? 49.690 19.498 -105.353 1.00 95.31 206 ILE A O 1
ATOM 1698 N N . GLU A 1 207 ? 48.235 18.237 -104.197 1.00 95.88 207 GLU A N 1
ATOM 1699 C CA . GLU A 1 207 ? 48.150 17.148 -105.180 1.00 95.88 207 GLU A CA 1
ATOM 1700 C C . GLU A 1 207 ? 47.653 17.639 -106.558 1.00 95.88 207 GLU A C 1
ATOM 1702 O O . GLU A 1 207 ? 48.181 17.233 -107.596 1.00 95.88 207 GLU A O 1
ATOM 1707 N N . ASP A 1 208 ? 46.667 18.547 -106.603 1.00 95.25 208 ASP A N 1
ATOM 1708 C CA . ASP A 1 208 ? 46.231 19.193 -107.853 1.00 95.25 208 ASP A CA 1
ATOM 1709 C C . ASP A 1 208 ? 47.347 20.044 -108.481 1.00 95.25 208 ASP A C 1
ATOM 1711 O O . ASP A 1 208 ? 47.604 19.969 -109.687 1.00 95.25 208 ASP A O 1
ATOM 1715 N N . ASN A 1 209 ? 48.061 20.820 -107.664 1.00 95.56 209 ASN A N 1
ATOM 1716 C CA . ASN A 1 209 ? 49.167 21.644 -108.135 1.00 95.56 209 ASN A CA 1
ATOM 1717 C C . ASN A 1 209 ? 50.354 20.797 -108.635 1.00 95.56 209 ASN A C 1
ATOM 1719 O O . ASN A 1 209 ? 50.949 21.127 -109.659 1.00 95.56 209 ASN A O 1
ATOM 1723 N N . GLU A 1 210 ? 50.667 19.677 -107.981 1.00 95.19 210 GLU A N 1
ATOM 1724 C CA . GLU A 1 210 ? 51.676 18.712 -108.433 1.00 95.19 210 GLU A CA 1
ATOM 1725 C C . GLU A 1 210 ? 51.294 18.078 -109.777 1.00 95.19 210 GLU A C 1
ATOM 1727 O O . GLU A 1 210 ? 52.115 18.050 -110.698 1.00 95.19 210 GLU A O 1
ATOM 1732 N N . LYS A 1 211 ? 50.033 17.650 -109.945 1.00 95.69 211 LYS A N 1
ATOM 1733 C CA . LYS A 1 211 ? 49.510 17.157 -111.234 1.00 95.69 211 LYS A CA 1
ATOM 1734 C C . LYS A 1 211 ? 49.639 18.213 -112.332 1.00 95.69 211 LYS A C 1
ATOM 1736 O O . LYS A 1 211 ? 50.079 17.897 -113.438 1.00 95.69 211 LYS A O 1
ATOM 1741 N N . ARG A 1 212 ? 49.315 19.473 -112.025 1.00 95.56 212 ARG A N 1
ATOM 1742 C CA . ARG A 1 212 ? 49.436 20.614 -112.945 1.00 95.56 212 ARG A CA 1
ATOM 1743 C C . ARG A 1 212 ? 50.887 20.877 -113.358 1.00 95.56 212 ARG A C 1
ATOM 1745 O O . ARG A 1 212 ? 51.158 21.045 -114.545 1.00 95.56 212 ARG A O 1
ATOM 1752 N N . VAL A 1 213 ? 51.824 20.861 -112.407 1.00 95.19 213 VAL A N 1
ATOM 1753 C CA . VAL A 1 213 ? 53.268 21.018 -112.666 1.00 95.19 213 VAL A CA 1
ATOM 1754 C C . VAL A 1 213 ? 53.819 19.850 -113.487 1.00 95.19 213 VAL A C 1
ATOM 1756 O O . VAL A 1 213 ? 54.620 20.073 -114.396 1.00 95.19 213 VAL A O 1
ATOM 1759 N N . MET A 1 214 ? 53.375 18.619 -113.223 1.00 95.81 214 MET A N 1
ATOM 1760 C CA . MET A 1 214 ? 53.759 17.432 -113.993 1.00 95.81 214 MET A CA 1
ATOM 1761 C C . MET A 1 214 ? 53.298 17.535 -115.453 1.00 95.81 214 MET A C 1
ATOM 1763 O O . MET A 1 214 ? 54.120 17.372 -116.355 1.00 95.81 214 MET A O 1
ATOM 1767 N N . LEU A 1 215 ? 52.031 17.897 -115.693 1.00 95.44 215 LEU A N 1
ATOM 1768 C CA . LEU A 1 215 ? 51.491 18.114 -117.041 1.00 95.44 215 LEU A CA 1
ATOM 1769 C C . LEU A 1 215 ? 52.236 19.230 -117.787 1.00 95.44 215 LEU A C 1
ATOM 1771 O O . LEU A 1 215 ? 52.682 19.012 -118.911 1.00 95.44 215 LEU A O 1
ATOM 1775 N N . TRP A 1 216 ? 52.454 20.382 -117.145 1.00 96.06 216 TRP A N 1
ATOM 1776 C CA . TRP A 1 216 ? 53.220 21.489 -117.730 1.00 96.06 216 TRP A CA 1
ATOM 1777 C C . TRP A 1 216 ? 54.666 21.092 -118.063 1.00 96.06 216 TRP A C 1
ATOM 1779 O O . TRP A 1 216 ? 55.215 21.487 -119.090 1.00 96.06 216 TRP A O 1
ATOM 1789 N N . THR A 1 217 ? 55.293 20.273 -117.213 1.00 95.62 217 THR A N 1
ATOM 1790 C CA . THR A 1 217 ? 56.651 19.759 -117.442 1.00 95.62 217 THR A CA 1
ATOM 1791 C C . THR A 1 217 ? 56.688 18.773 -118.610 1.00 95.62 217 THR A C 1
ATOM 1793 O O . THR A 1 217 ? 57.630 18.811 -119.402 1.00 95.62 217 THR A O 1
ATOM 1796 N N . LEU A 1 218 ? 55.670 17.918 -118.754 1.00 95.94 218 LEU A N 1
ATOM 1797 C CA . LEU A 1 218 ? 55.528 17.031 -119.906 1.00 95.94 218 LEU A CA 1
ATOM 1798 C C . LEU A 1 218 ? 55.389 17.850 -121.194 1.00 95.94 218 LEU A C 1
ATOM 1800 O O . LEU A 1 218 ? 56.234 17.708 -122.072 1.00 95.94 218 LEU A O 1
ATOM 1804 N N . GLU A 1 219 ? 54.407 18.754 -121.261 1.00 94.56 219 GLU A N 1
ATOM 1805 C CA . GLU A 1 219 ? 54.157 19.638 -122.409 1.00 94.56 219 GLU A CA 1
ATOM 1806 C C . GLU A 1 219 ? 55.414 20.432 -122.797 1.00 94.56 219 GLU A C 1
ATOM 1808 O O . GLU A 1 219 ? 55.831 20.419 -123.954 1.00 94.56 219 GLU A O 1
ATOM 1813 N N . LYS A 1 220 ? 56.100 21.036 -121.819 1.00 95.12 220 LYS A N 1
ATOM 1814 C CA . LYS A 1 220 ? 57.383 21.717 -122.031 1.00 95.12 220 LYS A CA 1
ATOM 1815 C C . LYS A 1 220 ? 58.439 20.792 -122.643 1.00 95.12 220 LYS A C 1
ATOM 1817 O O . LYS A 1 220 ? 59.145 21.210 -123.557 1.00 95.12 220 LYS A O 1
ATOM 1822 N N . ASN A 1 221 ? 58.568 19.557 -122.161 1.00 95.06 221 ASN A N 1
ATOM 1823 C CA . ASN A 1 221 ? 59.531 18.593 -122.698 1.00 95.06 221 ASN A CA 1
ATOM 1824 C C . ASN A 1 221 ? 59.158 18.122 -124.114 1.00 95.06 221 ASN A C 1
ATOM 1826 O O . ASN A 1 221 ? 60.049 17.840 -124.915 1.00 95.06 221 ASN A O 1
ATOM 1830 N N . GLU A 1 222 ? 57.868 18.048 -124.446 1.00 94.19 222 GLU A N 1
ATOM 1831 C CA . GLU A 1 222 ? 57.405 17.744 -125.804 1.00 94.19 222 GLU A CA 1
ATOM 1832 C C . GLU A 1 222 ? 57.688 18.901 -126.760 1.00 94.19 222 GLU A C 1
ATOM 1834 O O . GLU A 1 222 ? 58.299 18.682 -127.805 1.00 94.19 222 GLU A O 1
ATOM 1839 N N . LEU A 1 223 ? 57.362 20.133 -126.356 1.00 94.50 223 LEU A N 1
ATOM 1840 C CA . LEU A 1 223 ? 57.679 21.351 -127.100 1.00 94.50 223 LEU A CA 1
ATOM 1841 C C . LEU A 1 223 ? 59.189 21.527 -127.297 1.00 94.50 223 LEU A C 1
ATOM 1843 O O . LEU A 1 223 ? 59.607 21.928 -128.376 1.00 94.50 223 LEU A O 1
ATOM 1847 N N . VAL A 1 224 ? 60.027 21.197 -126.305 1.00 94.94 224 VAL A N 1
ATOM 1848 C CA . VAL A 1 224 ? 61.496 21.194 -126.460 1.00 94.94 224 VAL A CA 1
ATOM 1849 C C . VAL A 1 224 ? 61.930 20.161 -127.498 1.00 94.94 224 VAL A C 1
ATOM 1851 O O . VAL A 1 224 ? 62.659 20.511 -128.422 1.00 94.94 224 VAL A O 1
ATOM 1854 N N . ARG A 1 225 ? 61.439 18.919 -127.410 1.00 95.38 225 ARG A N 1
ATOM 1855 C CA . ARG A 1 225 ? 61.756 17.838 -128.360 1.00 95.38 225 ARG A CA 1
ATOM 1856 C C . ARG A 1 225 ? 61.317 18.179 -129.787 1.00 95.38 225 ARG A C 1
ATOM 1858 O O . ARG A 1 225 ? 62.029 17.890 -130.748 1.00 95.38 225 ARG A O 1
ATOM 1865 N N . GLU A 1 226 ? 60.153 18.804 -129.940 1.00 93.69 226 GLU A N 1
ATOM 1866 C CA . GLU A 1 226 ? 59.664 19.287 -131.229 1.00 93.69 226 GLU A CA 1
ATOM 1867 C C . GLU A 1 226 ? 60.462 20.502 -131.719 1.00 93.69 226 GLU A C 1
ATOM 1869 O O . GLU A 1 226 ? 60.809 20.552 -132.894 1.00 93.69 226 GLU A O 1
ATOM 1874 N N . ASN A 1 227 ? 60.860 21.430 -130.842 1.00 92.75 227 ASN A N 1
ATOM 1875 C CA . ASN A 1 227 ? 61.732 22.551 -131.201 1.00 92.75 227 ASN A CA 1
ATOM 1876 C C . ASN A 1 227 ? 63.120 22.072 -131.654 1.00 92.75 227 ASN A C 1
ATOM 1878 O O . ASN A 1 227 ? 63.648 22.586 -132.634 1.00 92.75 227 ASN A O 1
ATOM 1882 N N . GLU A 1 228 ? 63.694 21.062 -130.996 1.00 94.62 228 GLU A N 1
ATOM 1883 C CA . GLU A 1 228 ? 64.941 20.405 -131.405 1.00 94.62 228 GLU A CA 1
ATOM 1884 C C . GLU A 1 228 ? 64.793 19.702 -132.759 1.00 94.62 228 GLU A C 1
ATOM 1886 O O . GLU A 1 228 ? 65.643 19.871 -133.637 1.00 94.62 228 GLU A O 1
ATOM 1891 N N . LYS A 1 229 ? 63.691 18.969 -132.968 1.00 94.56 229 LYS A N 1
ATOM 1892 C CA . LYS A 1 229 ? 63.369 18.335 -134.253 1.00 94.56 229 LYS A CA 1
ATOM 1893 C C . LYS A 1 229 ? 63.228 19.377 -135.365 1.00 94.56 229 LYS A C 1
ATOM 1895 O O . LYS A 1 229 ? 63.901 19.254 -136.386 1.00 94.56 229 LYS A O 1
ATOM 1900 N N . LEU A 1 230 ? 62.417 20.414 -135.157 1.00 93.06 230 LEU A N 1
ATOM 1901 C CA . LEU A 1 230 ? 62.212 21.518 -136.098 1.00 93.06 230 LEU A CA 1
ATOM 1902 C C . LEU A 1 230 ? 63.510 22.286 -136.349 1.00 93.06 230 LEU A C 1
ATOM 1904 O O . LEU A 1 230 ? 63.790 22.634 -137.487 1.00 93.06 230 LEU A O 1
ATOM 1908 N N . ARG A 1 231 ? 64.352 22.500 -135.332 1.00 91.38 231 ARG A N 1
ATOM 1909 C CA . ARG A 1 231 ? 65.691 23.088 -135.487 1.00 91.38 231 ARG A CA 1
ATOM 1910 C C . ARG A 1 231 ? 66.592 22.201 -136.345 1.00 91.38 231 ARG A C 1
ATOM 1912 O O . ARG A 1 231 ? 67.285 22.720 -137.211 1.00 91.38 231 ARG A O 1
ATOM 1919 N N . GLY A 1 232 ? 66.553 20.882 -136.158 1.00 91.25 232 GLY A N 1
ATOM 1920 C CA . GLY A 1 232 ? 67.269 19.918 -136.996 1.00 91.25 232 GLY A CA 1
ATOM 1921 C C . GLY A 1 232 ? 66.728 19.830 -138.428 1.00 91.25 232 GLY A C 1
ATOM 1922 O O . GLY A 1 232 ? 67.501 19.641 -139.363 1.00 91.25 232 GLY A O 1
ATOM 1923 N N . GLU A 1 233 ? 65.422 19.996 -138.632 1.00 91.50 233 GLU A N 1
ATOM 1924 C CA . GLU A 1 233 ? 64.796 20.087 -139.958 1.00 91.50 233 GLU A CA 1
ATOM 1925 C C . GLU A 1 233 ? 65.109 21.421 -140.643 1.00 91.50 233 GLU A C 1
ATOM 1927 O O . GLU A 1 233 ? 65.459 21.420 -141.818 1.00 91.50 233 GLU A O 1
ATOM 1932 N N . ILE A 1 234 ? 65.105 22.537 -139.908 1.00 87.00 234 ILE A N 1
ATOM 1933 C CA . ILE A 1 234 ? 65.595 23.843 -140.363 1.00 87.00 234 ILE A CA 1
ATOM 1934 C C . ILE A 1 234 ? 67.073 23.751 -140.740 1.00 87.00 234 ILE A C 1
ATOM 1936 O O . ILE A 1 234 ? 67.451 24.295 -141.769 1.00 87.00 234 ILE A O 1
ATOM 1940 N N . GLU A 1 235 ? 67.909 23.052 -139.970 1.00 86.50 235 GLU A N 1
ATOM 1941 C CA . GLU A 1 235 ? 69.328 22.899 -140.300 1.00 86.50 235 GLU A CA 1
ATOM 1942 C C . GLU A 1 235 ? 69.530 22.003 -141.530 1.00 86.50 235 GLU A C 1
ATOM 1944 O O . GLU A 1 235 ? 70.290 22.357 -142.425 1.00 86.50 235 GLU A O 1
ATOM 1949 N N . LYS A 1 236 ? 68.771 20.907 -141.671 1.00 87.12 236 LYS A N 1
ATOM 1950 C CA . LYS A 1 236 ? 68.736 20.120 -142.919 1.00 87.12 236 LYS A CA 1
ATOM 1951 C C . LYS A 1 236 ? 68.269 20.961 -144.107 1.00 87.12 236 LYS A C 1
ATOM 1953 O O . LYS A 1 236 ? 68.852 20.854 -145.178 1.00 87.12 236 LYS A O 1
ATOM 1958 N N . LEU A 1 237 ? 67.253 21.805 -143.931 1.00 84.88 237 LEU A N 1
ATOM 1959 C CA . LEU A 1 237 ? 66.773 22.724 -144.964 1.00 84.88 237 LEU A CA 1
ATOM 1960 C C . LEU A 1 237 ? 67.800 23.815 -145.276 1.00 84.88 237 LEU A C 1
ATOM 1962 O O . LEU A 1 237 ? 67.939 24.158 -146.441 1.00 84.88 237 LEU A O 1
ATOM 1966 N N . ARG A 1 238 ? 68.564 24.310 -144.295 1.00 84.56 238 ARG A N 1
ATOM 1967 C CA . ARG A 1 238 ? 69.705 25.214 -144.515 1.00 84.56 238 ARG A CA 1
ATOM 1968 C C . ARG A 1 238 ? 70.812 24.523 -145.294 1.00 84.56 238 ARG A C 1
ATOM 1970 O O . ARG A 1 238 ? 71.282 25.111 -146.252 1.00 84.56 238 ARG A O 1
ATOM 1977 N N . VAL A 1 239 ? 71.161 23.282 -144.948 1.00 80.44 239 VAL A N 1
ATOM 1978 C CA . VAL A 1 239 ? 72.136 22.459 -145.685 1.00 80.44 239 VAL A CA 1
ATOM 1979 C C . VAL A 1 239 ? 71.656 22.171 -147.107 1.00 80.44 239 VAL A C 1
ATOM 1981 O O . VAL A 1 239 ? 72.442 22.266 -148.040 1.00 80.44 239 VAL A O 1
ATOM 1984 N N . VAL A 1 240 ? 70.373 21.868 -147.320 1.00 78.38 240 VAL A N 1
ATOM 1985 C CA . VAL A 1 240 ? 69.796 21.710 -148.667 1.00 78.38 240 VAL A CA 1
ATOM 1986 C C . VAL A 1 240 ? 69.767 23.049 -149.408 1.00 78.38 240 VAL A C 1
ATOM 1988 O O . VAL A 1 240 ? 70.068 23.081 -150.595 1.00 78.38 240 VAL A O 1
ATOM 1991 N N . TYR A 1 241 ? 69.493 24.162 -148.726 1.00 73.44 241 TYR A N 1
ATOM 1992 C CA . TYR A 1 241 ? 69.539 25.509 -149.296 1.00 73.44 241 TYR A CA 1
ATOM 1993 C C . TYR A 1 241 ? 70.970 25.944 -149.646 1.00 73.44 241 TYR A C 1
ATOM 1995 O O . TYR A 1 241 ? 71.145 26.601 -150.662 1.00 73.44 241 TYR A O 1
ATOM 2003 N N . THR A 1 242 ? 72.002 25.532 -148.900 1.00 63.84 242 THR A N 1
ATOM 2004 C CA . THR A 1 242 ? 73.414 25.712 -149.290 1.00 63.84 242 THR A CA 1
ATOM 2005 C C . THR A 1 242 ? 73.910 24.663 -150.285 1.00 63.84 242 THR A C 1
ATOM 2007 O O . THR A 1 242 ? 74.838 24.960 -151.019 1.00 63.84 242 THR A O 1
ATOM 2010 N N . SER A 1 243 ? 73.278 23.489 -150.393 1.00 61.38 243 SER A N 1
ATOM 2011 C CA . SER A 1 243 ? 73.604 22.476 -151.418 1.00 61.38 243 SER A CA 1
ATOM 2012 C C . SER A 1 243 ? 72.959 22.783 -152.776 1.00 61.38 243 SER A C 1
ATOM 2014 O O . SER A 1 243 ? 73.543 22.499 -153.815 1.00 61.38 243 SER A O 1
ATOM 2016 N N . LEU A 1 244 ? 71.773 23.406 -152.796 1.00 54.62 244 LEU A N 1
ATOM 2017 C CA . LEU A 1 244 ? 71.252 24.123 -153.970 1.00 54.62 244 LEU A CA 1
ATOM 2018 C C . LEU A 1 244 ? 71.977 25.470 -154.154 1.00 54.62 244 LEU A C 1
ATOM 2020 O O . LEU A 1 244 ? 72.126 25.949 -155.275 1.00 54.62 244 LEU A O 1
ATOM 2024 N N . GLY A 1 245 ? 72.448 26.058 -153.053 1.00 46.84 245 GLY A N 1
ATOM 2025 C CA . GLY A 1 245 ? 73.253 27.277 -152.973 1.00 46.84 245 GLY A CA 1
ATOM 2026 C C . GLY A 1 245 ? 74.736 27.093 -153.299 1.00 46.84 245 GLY A C 1
ATOM 2027 O O . GLY A 1 245 ? 75.498 28.046 -153.162 1.00 46.84 245 GLY A O 1
ATOM 2028 N N . ASP A 1 246 ? 75.144 25.928 -153.813 1.00 39.25 246 ASP A N 1
ATOM 2029 C CA . ASP A 1 246 ? 76.460 25.742 -154.447 1.00 39.25 246 ASP A CA 1
ATOM 2030 C C . ASP A 1 246 ? 76.522 26.443 -155.833 1.00 39.25 246 ASP A C 1
ATOM 2032 O O . ASP A 1 246 ? 77.520 26.397 -156.549 1.00 39.25 246 ASP A O 1
ATOM 2036 N N . LEU A 1 247 ? 75.459 27.190 -156.179 1.00 39.78 247 LEU A N 1
ATOM 2037 C CA . LEU A 1 247 ? 75.508 28.411 -156.988 1.00 39.78 247 LEU A CA 1
ATOM 2038 C C . LEU A 1 247 ? 75.153 29.680 -156.167 1.00 39.78 247 LEU A C 1
ATOM 2040 O O . LEU A 1 247 ? 74.201 30.384 -156.501 1.00 39.78 247 LEU A O 1
ATOM 2044 N N . GLY A 1 248 ? 75.934 30.026 -155.132 1.00 33.25 248 GLY A N 1
ATOM 2045 C CA . GLY A 1 248 ? 75.980 31.402 -154.597 1.00 33.25 248 GLY A CA 1
ATOM 2046 C C . GLY A 1 248 ? 76.110 31.616 -153.077 1.00 33.25 248 GLY A C 1
ATOM 2047 O O . GLY A 1 248 ? 75.112 31.863 -152.414 1.00 33.25 248 GLY A O 1
ATOM 2048 N N . THR A 1 249 ? 77.362 31.698 -152.605 1.00 32.97 249 THR A N 1
ATOM 2049 C CA . THR A 1 249 ? 77.939 32.668 -151.625 1.00 32.97 249 THR A CA 1
ATOM 2050 C C . THR A 1 249 ? 77.279 32.905 -150.228 1.00 32.97 249 THR A C 1
ATOM 2052 O O . THR A 1 249 ? 76.097 33.222 -150.145 1.00 32.97 249 THR A O 1
ATOM 2055 N N . PRO A 1 250 ? 78.041 32.892 -149.100 1.00 49.88 250 PRO A N 1
ATOM 2056 C CA . PRO A 1 250 ? 77.482 32.904 -147.732 1.00 49.88 250 PRO A CA 1
ATOM 2057 C C . PRO A 1 250 ? 77.585 34.236 -146.943 1.00 49.88 250 PRO A C 1
ATOM 2059 O O . PRO A 1 250 ? 78.475 35.047 -147.189 1.00 49.88 250 PRO A O 1
ATOM 2062 N N . ALA A 1 251 ? 76.757 34.379 -145.893 1.00 33.22 251 ALA A N 1
ATOM 2063 C CA . ALA A 1 251 ? 76.954 35.238 -144.703 1.00 33.22 251 ALA A CA 1
ATOM 2064 C C . ALA A 1 251 ? 76.034 34.735 -143.553 1.00 33.22 251 ALA A C 1
ATOM 2066 O O . ALA A 1 251 ? 74.860 34.478 -143.793 1.00 33.22 251 ALA A O 1
ATOM 2067 N N . ALA A 1 252 ? 76.567 34.320 -142.391 1.00 32.44 252 ALA A N 1
ATOM 2068 C CA . ALA A 1 252 ? 76.754 35.118 -141.156 1.00 32.44 252 ALA A CA 1
ATOM 2069 C C . ALA A 1 252 ? 75.415 35.568 -140.508 1.00 32.44 252 ALA A C 1
ATOM 2071 O O . ALA A 1 252 ? 74.595 36.189 -141.168 1.00 32.44 252 ALA A O 1
ATOM 2072 N N . ALA A 1 253 ? 75.058 35.096 -139.300 1.00 34.22 253 ALA A N 1
ATOM 2073 C CA . ALA A 1 253 ? 75.352 35.716 -137.985 1.00 34.22 253 ALA A CA 1
ATOM 2074 C C . ALA A 1 253 ? 74.776 37.149 -137.844 1.00 34.22 253 ALA A C 1
ATOM 20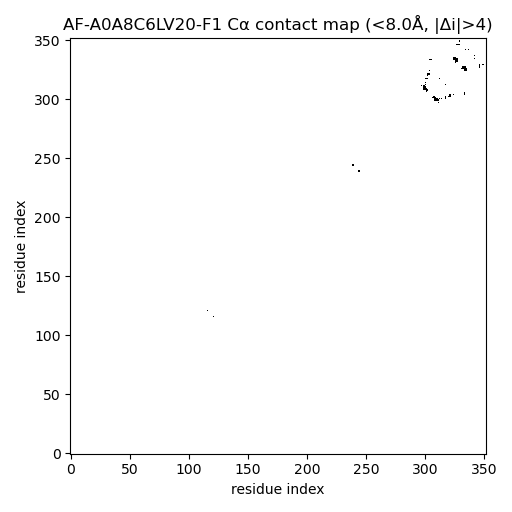76 O O . ALA A 1 253 ? 74.868 37.929 -138.778 1.00 34.22 253 ALA A O 1
ATOM 2077 N N . SER A 1 254 ? 74.202 37.601 -136.729 1.00 33.75 254 SER A N 1
ATOM 2078 C CA . SER A 1 254 ? 74.092 37.085 -135.349 1.00 33.75 254 SER A CA 1
ATOM 2079 C C . SER A 1 254 ? 72.624 37.271 -134.846 1.00 33.75 254 SER A C 1
ATOM 2081 O O . SER A 1 254 ? 71.727 37.230 -135.683 1.00 33.75 254 SER A O 1
ATOM 2083 N N . GLU A 1 255 ? 72.199 37.382 -133.576 1.00 29.64 255 GLU A N 1
ATOM 2084 C CA . GLU A 1 255 ? 72.832 37.412 -132.240 1.00 29.64 255 GLU A CA 1
ATOM 2085 C C . GLU A 1 255 ? 71.843 36.869 -131.166 1.00 29.64 255 GLU A C 1
ATOM 2087 O O . GLU A 1 255 ? 70.896 36.155 -131.492 1.00 29.64 255 GLU A O 1
ATOM 2092 N N . SER A 1 256 ? 72.036 37.206 -129.883 1.00 36.31 256 SER A N 1
ATOM 2093 C CA . SER A 1 256 ? 71.108 36.984 -128.764 1.00 36.31 256 SER A CA 1
ATOM 2094 C C . SER A 1 256 ? 71.108 38.213 -127.851 1.00 36.31 256 SER A C 1
ATOM 2096 O O . SER A 1 256 ? 72.184 38.688 -127.495 1.00 36.31 256 SER A O 1
ATOM 2098 N N . MET A 1 257 ? 69.944 38.678 -127.383 1.00 30.66 257 MET A N 1
ATOM 2099 C CA . MET A 1 257 ? 69.880 39.644 -126.279 1.00 30.66 257 MET A CA 1
ATOM 2100 C C . MET A 1 257 ? 68.662 39.384 -125.379 1.00 30.66 257 MET A C 1
ATOM 2102 O O . MET A 1 257 ? 67.522 39.366 -125.835 1.00 30.66 257 MET A O 1
ATOM 2106 N N . TYR A 1 258 ? 68.932 39.146 -124.094 1.00 37.81 258 TYR A N 1
ATOM 2107 C CA . TYR A 1 258 ? 67.936 39.051 -123.022 1.00 37.81 258 TYR A CA 1
ATOM 2108 C C . TYR A 1 258 ? 67.413 40.449 -122.655 1.00 37.81 258 TYR A C 1
ATOM 2110 O O . TYR A 1 258 ? 68.215 41.376 -122.580 1.00 37.81 258 TYR A O 1
ATOM 2118 N N . LEU A 1 259 ? 66.137 40.567 -122.266 1.00 34.75 259 LEU A N 1
ATOM 2119 C CA . LEU A 1 259 ? 65.733 40.769 -120.859 1.00 34.75 259 LEU A CA 1
ATOM 2120 C C . LEU A 1 259 ? 64.233 41.103 -120.703 1.00 34.75 259 LEU A C 1
ATOM 2122 O O . LEU A 1 259 ? 63.615 41.688 -121.584 1.00 34.75 259 LEU A O 1
ATOM 2126 N N . GLN A 1 260 ? 63.760 40.826 -119.480 1.00 32.03 260 GLN A N 1
ATOM 2127 C CA . GLN A 1 260 ? 62.771 41.586 -118.697 1.00 32.03 260 GLN A CA 1
ATOM 2128 C C . GLN A 1 260 ? 61.366 40.977 -118.516 1.00 32.03 260 GLN A C 1
ATOM 2130 O O . GLN A 1 260 ? 60.491 41.060 -119.371 1.00 32.03 260 GLN A O 1
ATOM 2135 N N . HIS A 1 261 ? 61.163 40.424 -117.315 1.00 35.97 261 HIS A N 1
ATOM 2136 C CA . HIS A 1 261 ? 59.868 40.310 -116.639 1.00 35.97 261 HIS A CA 1
ATOM 2137 C C . HIS A 1 261 ? 59.493 41.675 -116.032 1.00 35.97 261 HIS A C 1
ATOM 2139 O O . HIS A 1 261 ? 60.385 42.381 -115.561 1.00 35.97 261 HIS A O 1
ATOM 2145 N N . ASP A 1 262 ? 58.201 42.001 -115.960 1.00 30.09 262 ASP A N 1
ATOM 2146 C CA . ASP A 1 262 ? 57.526 42.004 -114.653 1.00 30.09 262 ASP A CA 1
ATOM 2147 C C . ASP A 1 262 ? 55.995 41.929 -114.775 1.00 30.09 262 ASP A C 1
ATOM 2149 O O . ASP A 1 262 ? 55.426 42.132 -115.850 1.00 30.09 262 ASP A O 1
ATOM 2153 N N . ASP A 1 263 ? 55.362 41.517 -113.677 1.00 32.69 263 ASP A N 1
ATOM 2154 C CA . ASP A 1 263 ? 54.065 40.831 -113.665 1.00 32.69 263 ASP A CA 1
ATOM 2155 C C . ASP A 1 263 ? 52.822 41.743 -113.576 1.00 32.69 263 ASP A C 1
ATOM 2157 O O . ASP A 1 263 ? 52.879 42.882 -113.105 1.00 32.69 263 ASP A O 1
ATOM 2161 N N . ILE A 1 264 ? 51.662 41.215 -113.985 1.00 36.38 264 ILE A N 1
ATOM 2162 C CA . ILE A 1 264 ? 50.371 41.922 -113.975 1.00 36.38 264 ILE A CA 1
ATOM 2163 C C . ILE A 1 264 ? 49.377 41.234 -113.029 1.00 36.38 264 ILE A C 1
ATOM 2165 O O . ILE A 1 264 ? 48.939 40.118 -113.287 1.00 36.38 264 ILE A O 1
ATOM 2169 N N . GLY A 1 265 ? 48.850 41.995 -112.061 1.00 32.94 265 GLY A N 1
ATOM 2170 C CA . GLY A 1 265 ? 47.408 41.951 -111.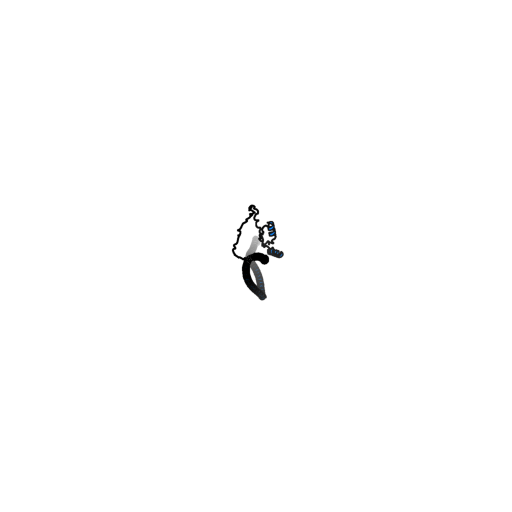776 1.00 32.94 265 GLY A CA 1
ATOM 2171 C C . GLY A 1 265 ? 46.920 41.434 -110.414 1.00 32.94 265 GLY A C 1
ATOM 2172 O O . GLY A 1 265 ? 46.768 40.238 -110.210 1.00 32.94 265 GLY A O 1
ATOM 2173 N N . ALA A 1 266 ? 46.434 42.392 -109.610 1.00 41.69 266 ALA A N 1
ATOM 2174 C CA . ALA A 1 266 ? 45.369 42.262 -108.597 1.00 41.69 266 ALA A CA 1
ATOM 2175 C C . ALA A 1 266 ? 45.641 41.410 -107.330 1.00 41.69 266 ALA A C 1
ATOM 2177 O O . ALA A 1 266 ? 46.430 40.472 -107.317 1.00 41.69 266 ALA A O 1
ATOM 2178 N N . PRO A 1 267 ? 44.949 41.749 -106.224 1.00 39.84 267 PRO A N 1
ATOM 2179 C CA . PRO A 1 267 ? 43.717 41.001 -105.966 1.00 39.84 267 PRO A CA 1
ATOM 2180 C C . PRO A 1 267 ? 42.488 41.851 -105.589 1.00 39.84 267 PRO A C 1
ATOM 2182 O O . PRO A 1 267 ? 42.562 43.028 -105.238 1.00 39.84 267 PRO A O 1
ATOM 2185 N N . VAL A 1 268 ? 41.335 41.186 -105.683 1.00 36.72 268 VAL A N 1
ATOM 2186 C CA . VAL A 1 268 ? 39.977 41.668 -105.388 1.00 36.72 268 VAL A CA 1
ATOM 2187 C C . VAL A 1 268 ? 39.789 41.986 -103.901 1.00 36.72 268 VAL A C 1
ATOM 2189 O O . VAL A 1 268 ? 40.320 41.285 -103.040 1.00 36.72 268 VAL A O 1
ATOM 2192 N N . ARG A 1 269 ? 38.950 42.986 -103.595 1.00 35.38 269 ARG A N 1
ATOM 2193 C CA . ARG A 1 269 ? 38.488 43.280 -102.234 1.00 35.38 269 ARG A CA 1
ATOM 2194 C C . ARG A 1 269 ? 36.978 43.056 -102.083 1.00 35.38 269 ARG A C 1
ATOM 2196 O O . ARG A 1 269 ? 36.196 43.638 -102.822 1.00 35.38 269 ARG A O 1
ATOM 2203 N N . GLU A 1 270 ? 36.648 42.213 -101.103 1.00 39.38 270 GLU A N 1
ATOM 2204 C CA . GLU A 1 270 ? 35.449 42.137 -100.243 1.00 39.38 270 GLU A CA 1
ATOM 2205 C C . GLU A 1 270 ? 34.112 42.711 -100.754 1.00 39.38 270 GLU A C 1
ATOM 2207 O O . GLU A 1 270 ? 33.981 43.896 -101.058 1.00 39.38 270 GLU A O 1
ATOM 2212 N N . THR A 1 271 ? 33.045 41.908 -100.683 1.00 32.84 271 THR A N 1
ATOM 2213 C CA . THR A 1 271 ? 31.665 42.417 -100.769 1.00 32.84 271 THR A CA 1
ATOM 2214 C C . THR A 1 271 ? 30.726 41.630 -99.853 1.00 32.84 271 THR A C 1
ATOM 2216 O O . THR A 1 271 ? 30.615 40.421 -100.002 1.00 32.84 271 THR A O 1
ATOM 2219 N N . SER A 1 272 ? 30.038 42.361 -98.966 1.00 31.72 272 SER A N 1
ATOM 2220 C CA . SER A 1 272 ? 28.742 42.067 -98.312 1.00 31.72 272 SER A CA 1
ATOM 2221 C C . SER A 1 272 ? 28.577 40.756 -97.506 1.00 31.72 272 SER A C 1
ATOM 2223 O O . SER A 1 272 ? 28.853 39.667 -97.980 1.00 31.72 272 SER A O 1
ATOM 2225 N N . ALA A 1 273 ? 28.120 40.739 -96.249 1.00 33.09 273 ALA A N 1
ATOM 2226 C CA . ALA A 1 273 ? 27.008 41.452 -95.596 1.00 33.09 273 ALA A CA 1
ATOM 2227 C C . ALA A 1 273 ? 25.597 41.059 -96.095 1.00 33.09 273 ALA A C 1
ATOM 2229 O O . ALA A 1 273 ? 25.103 41.599 -97.079 1.00 33.09 273 ALA A O 1
ATOM 2230 N N . ASN A 1 274 ? 24.923 40.181 -95.342 1.00 30.75 274 ASN A N 1
ATOM 2231 C CA . ASN A 1 274 ? 23.459 40.031 -95.268 1.00 30.75 274 ASN A CA 1
ATOM 2232 C C . ASN A 1 274 ? 23.165 39.316 -93.926 1.00 30.75 274 ASN A C 1
ATOM 2234 O O . ASN A 1 274 ? 23.654 38.212 -93.725 1.00 30.75 274 ASN A O 1
ATOM 2238 N N . GLN A 1 275 ? 22.699 39.970 -92.857 1.00 32.84 275 GLN A N 1
ATOM 2239 C CA . GLN A 1 275 ? 21.374 40.556 -92.576 1.00 32.84 275 GLN A CA 1
ATOM 2240 C C . GLN A 1 275 ? 20.234 39.543 -92.314 1.00 32.84 275 GLN A C 1
ATOM 2242 O O . GLN A 1 275 ? 19.742 38.915 -93.242 1.00 32.84 275 GLN A O 1
ATOM 2247 N N . ASN A 1 276 ? 19.712 39.612 -91.072 1.00 33.66 276 ASN A N 1
ATOM 2248 C CA . ASN A 1 276 ? 18.287 39.523 -90.680 1.00 33.66 276 ASN A CA 1
ATOM 2249 C C . ASN A 1 276 ? 17.524 38.168 -90.748 1.00 33.66 276 ASN A C 1
ATOM 2251 O O . ASN A 1 276 ? 17.932 37.268 -91.474 1.00 33.66 276 ASN A O 1
ATOM 2255 N N . PRO A 1 277 ? 16.328 38.048 -90.106 1.00 47.59 277 PRO A N 1
ATOM 2256 C CA . PRO A 1 277 ? 15.871 38.680 -88.842 1.00 47.59 277 PRO A CA 1
ATOM 2257 C C . PRO A 1 277 ? 14.955 37.798 -87.930 1.00 47.59 277 PRO A C 1
ATOM 2259 O O . PRO A 1 277 ? 14.400 36.807 -88.384 1.00 47.59 277 PRO A O 1
ATOM 2262 N N . GLN A 1 278 ? 14.618 38.318 -86.727 1.00 34.38 278 GLN A N 1
ATOM 2263 C CA . GLN A 1 278 ? 13.287 38.195 -86.054 1.00 34.38 278 GLN A CA 1
ATOM 2264 C C . GLN A 1 278 ? 12.826 36.791 -85.533 1.00 34.38 278 GLN A C 1
ATOM 2266 O O . GLN A 1 278 ? 13.329 35.771 -85.972 1.00 34.38 278 GLN A O 1
ATOM 2271 N N . ARG A 1 279 ? 11.906 36.623 -84.552 1.00 33.56 279 ARG A N 1
ATOM 2272 C CA . ARG A 1 279 ? 10.845 37.490 -83.962 1.00 33.56 279 ARG A CA 1
ATOM 2273 C C . ARG A 1 279 ? 10.501 37.151 -82.480 1.00 33.56 279 ARG A C 1
ATOM 2275 O O . ARG A 1 279 ? 10.991 36.176 -81.929 1.00 33.56 279 ARG A O 1
ATOM 2282 N N . HIS A 1 280 ? 9.637 37.980 -81.872 1.00 37.06 280 HIS A N 1
ATOM 2283 C CA . HIS A 1 280 ? 9.093 37.906 -80.495 1.00 37.06 280 HIS A CA 1
ATOM 2284 C C . HIS A 1 280 ? 7.945 36.894 -80.275 1.00 37.06 280 HIS A C 1
ATOM 2286 O O . HIS A 1 280 ? 7.170 36.674 -81.202 1.00 37.06 280 HIS A O 1
ATOM 2292 N N . GLN A 1 281 ? 7.740 36.481 -79.010 1.00 33.09 281 GLN A N 1
ATOM 2293 C CA . GLN A 1 281 ? 6.437 36.284 -78.320 1.00 33.09 281 GLN A CA 1
ATOM 2294 C C . GLN A 1 281 ? 6.726 36.166 -76.799 1.00 33.09 281 GLN A C 1
ATOM 2296 O O . GLN A 1 281 ? 7.584 35.373 -76.430 1.00 33.09 281 GLN A O 1
ATOM 2301 N N . GLU A 1 282 ? 6.344 37.076 -75.892 1.00 32.50 282 GLU A N 1
ATOM 2302 C CA . GLU A 1 282 ? 5.023 37.530 -75.380 1.00 32.50 282 GLU A CA 1
ATOM 2303 C C . GLU A 1 282 ? 4.354 36.599 -74.339 1.00 32.50 282 GLU A C 1
ATOM 2305 O O . GLU A 1 282 ? 4.263 35.390 -74.522 1.00 32.50 282 GLU A O 1
ATOM 2310 N N . ASN A 1 283 ? 3.932 37.204 -73.214 1.00 41.31 283 ASN A N 1
ATOM 2311 C CA . ASN A 1 283 ? 3.352 36.565 -72.018 1.00 41.31 283 ASN A CA 1
ATOM 2312 C C . ASN A 1 283 ? 1.877 36.173 -72.214 1.00 41.31 283 ASN A C 1
ATOM 2314 O O . ASN A 1 283 ? 1.175 36.842 -72.969 1.00 41.31 283 ASN A O 1
ATOM 2318 N N . ILE A 1 284 ? 1.371 35.197 -71.442 1.00 35.06 284 ILE A N 1
ATOM 2319 C CA . ILE A 1 284 ? -0.071 34.892 -71.346 1.00 35.06 284 ILE A CA 1
ATOM 2320 C C . ILE A 1 284 ? -0.462 34.515 -69.893 1.00 35.06 284 ILE A C 1
ATOM 2322 O O . ILE A 1 284 ? 0.279 33.782 -69.243 1.00 35.06 284 ILE A O 1
ATOM 2326 N N . TYR A 1 285 ? -1.639 34.993 -69.451 1.00 33.22 285 TYR A N 1
ATOM 2327 C CA . TYR A 1 285 ? -2.336 34.840 -68.149 1.00 33.22 285 TYR A CA 1
ATOM 2328 C C . TYR A 1 285 ? -1.695 35.543 -66.935 1.00 33.22 285 TYR A C 1
ATOM 2330 O O . TYR A 1 285 ? -0.647 35.135 -66.451 1.00 33.22 285 TYR A O 1
ATOM 2338 N N . GLU A 1 286 ? -2.168 36.710 -66.474 1.00 32.28 286 GLU A N 1
ATOM 2339 C CA . GLU A 1 286 ? -3.506 37.177 -66.007 1.00 32.28 286 GLU A CA 1
ATOM 2340 C C . GLU A 1 286 ? -3.893 36.751 -64.580 1.00 32.28 286 GLU A C 1
ATOM 2342 O O . GLU A 1 286 ? -4.105 35.582 -64.268 1.00 32.28 286 GLU A O 1
ATOM 2347 N N . THR A 1 287 ? -4.042 37.776 -63.739 1.00 44.28 287 THR A N 1
ATOM 2348 C CA . THR A 1 287 ? -4.627 37.760 -62.396 1.00 44.28 287 THR A CA 1
ATOM 2349 C C . THR A 1 287 ? -6.150 37.799 -62.485 1.00 44.28 287 THR A C 1
ATOM 2351 O O . THR A 1 287 ? -6.666 38.722 -63.112 1.00 44.28 287 THR A O 1
ATOM 2354 N N . LEU A 1 288 ? -6.867 36.923 -61.770 1.00 33.06 288 LEU A N 1
ATOM 2355 C CA . LEU A 1 288 ? -8.275 37.156 -61.418 1.00 33.06 288 LEU A CA 1
ATOM 2356 C C . LEU A 1 288 ? -8.614 36.714 -59.983 1.00 33.06 288 LEU A C 1
ATOM 2358 O O . LEU A 1 288 ? -8.319 35.600 -59.563 1.00 33.06 288 LEU A O 1
ATOM 2362 N N . ASP A 1 289 ? -9.272 37.644 -59.295 1.00 29.64 289 ASP A N 1
ATOM 2363 C CA . ASP A 1 289 ? -10.305 37.499 -58.267 1.00 29.64 289 ASP A CA 1
ATOM 2364 C C . ASP A 1 289 ? -10.067 36.672 -56.992 1.00 29.64 289 ASP A C 1
ATOM 2366 O O . ASP A 1 289 ? -10.425 35.501 -56.859 1.00 29.64 289 ASP A O 1
ATOM 2370 N N . SER A 1 290 ? -9.747 37.420 -55.933 1.00 42.34 290 SER A N 1
ATOM 2371 C CA . SER A 1 290 ? -10.530 37.301 -54.699 1.00 42.34 290 SER A CA 1
ATOM 2372 C C . SER A 1 290 ? -12.012 37.583 -54.980 1.00 42.34 290 SER A C 1
ATOM 2374 O O . SER A 1 290 ? -12.330 38.671 -55.448 1.00 42.34 290 SER A O 1
ATOM 2376 N N . ILE A 1 291 ? -12.906 36.658 -54.612 1.00 39.88 291 ILE A N 1
ATOM 2377 C CA . ILE A 1 291 ? -14.113 36.855 -53.769 1.00 39.88 291 ILE A CA 1
ATOM 2378 C C . ILE A 1 291 ? -14.993 35.594 -53.861 1.00 39.88 291 ILE A C 1
ATOM 2380 O O . ILE A 1 291 ? -15.822 35.448 -54.757 1.00 39.88 291 ILE A O 1
ATOM 2384 N N . ARG A 1 292 ? -14.865 34.710 -52.862 1.00 30.89 292 ARG A N 1
ATOM 2385 C CA . ARG A 1 292 ? -16.000 33.969 -52.283 1.00 30.89 292 ARG A CA 1
ATOM 2386 C C . ARG A 1 292 ? -15.614 33.345 -50.929 1.00 30.89 292 ARG A C 1
ATOM 2388 O O . ARG A 1 292 ? -14.872 32.372 -50.927 1.00 30.89 292 ARG A O 1
ATOM 2395 N N . PRO A 1 293 ? -16.122 33.842 -49.786 1.00 48.88 293 PRO A N 1
ATOM 2396 C CA . PRO A 1 293 ? -16.452 32.966 -48.662 1.00 48.88 293 PRO A CA 1
ATOM 2397 C C . PRO A 1 293 ? -17.731 32.205 -49.064 1.00 48.88 293 PRO A C 1
ATOM 2399 O O . PRO A 1 293 ? -18.662 32.830 -49.587 1.00 48.88 293 PRO A O 1
ATOM 2402 N N . PRO A 1 294 ? -17.755 30.866 -48.989 1.00 38.84 294 PRO A N 1
ATOM 2403 C CA . PRO A 1 294 ? -17.708 30.102 -47.737 1.00 38.84 294 PRO A CA 1
ATOM 2404 C C . PRO A 1 294 ? -16.525 29.103 -47.739 1.00 38.84 294 PRO A C 1
ATOM 2406 O O . PRO A 1 294 ? -15.942 28.851 -48.785 1.00 38.84 294 PRO A O 1
ATOM 2409 N N . GLN A 1 295 ? -16.091 28.515 -46.628 1.00 37.47 295 GLN A N 1
ATOM 2410 C CA . GLN A 1 295 ? -16.885 27.980 -45.520 1.00 37.47 295 GLN A CA 1
ATOM 2411 C C . GLN A 1 295 ? -16.406 28.470 -44.155 1.00 37.47 295 GLN A C 1
ATOM 2413 O O . GLN A 1 295 ? -15.311 29.011 -44.014 1.00 37.47 295 GLN A O 1
ATOM 2418 N N . GLU A 1 296 ? -17.282 28.297 -43.168 1.00 45.84 296 GLU A N 1
ATOM 2419 C CA . GLU A 1 296 ? -16.915 28.312 -41.757 1.00 45.84 296 GLU A CA 1
ATOM 2420 C C . GLU A 1 296 ? -15.685 27.413 -41.559 1.00 45.84 296 GLU A C 1
ATOM 2422 O O . GLU A 1 296 ? -15.600 26.344 -42.168 1.00 45.84 296 GLU A O 1
ATOM 2427 N N . GLU A 1 297 ? -14.724 27.839 -40.733 1.00 47.72 297 GLU A N 1
ATOM 2428 C CA . GLU A 1 297 ? -13.755 26.896 -40.175 1.00 47.72 297 GLU A CA 1
ATOM 2429 C C . GLU A 1 297 ? -14.583 25.889 -39.374 1.00 47.72 297 GLU A C 1
ATOM 2431 O O . GLU A 1 297 ? -15.050 26.219 -38.281 1.00 47.72 297 GLU A O 1
ATOM 2436 N N . GLU A 1 298 ? -14.853 24.714 -39.959 1.00 58.16 298 GLU A N 1
ATOM 2437 C CA . GLU A 1 298 ? -15.615 23.661 -39.291 1.00 58.16 298 GLU A CA 1
ATOM 2438 C C . GLU A 1 298 ? -14.959 23.435 -37.927 1.00 58.16 298 GLU A C 1
ATOM 2440 O O . GLU A 1 298 ? -13.745 23.189 -37.875 1.00 58.16 298 GLU A O 1
ATOM 2445 N N . PRO A 1 299 ? -15.705 23.616 -36.818 1.00 62.16 299 PRO A N 1
ATOM 2446 C CA . PRO A 1 299 ? -15.113 23.599 -35.494 1.00 62.16 299 PRO A CA 1
ATOM 2447 C C . PRO A 1 299 ? -14.437 22.249 -35.323 1.00 62.16 299 PRO A C 1
ATOM 2449 O O . PRO A 1 299 ? -15.098 21.223 -35.446 1.00 62.16 299 PRO A O 1
ATOM 2452 N N . VAL A 1 300 ? -13.119 22.257 -35.092 1.00 70.62 300 VAL A N 1
ATOM 2453 C CA . VAL A 1 300 ? -12.324 21.028 -35.034 1.00 70.62 300 VAL A CA 1
ATOM 2454 C C . VAL A 1 300 ? -12.939 20.120 -33.979 1.00 70.62 300 VAL A C 1
ATOM 2456 O O . VAL A 1 300 ? -12.841 20.393 -32.782 1.00 70.62 300 VAL A O 1
ATOM 2459 N N . LEU A 1 301 ? -13.612 19.069 -34.442 1.00 79.94 301 LEU A N 1
ATOM 2460 C CA . LEU A 1 301 ? -14.319 18.139 -33.585 1.00 79.94 301 LEU A CA 1
ATOM 2461 C C . LEU A 1 301 ? -13.289 17.242 -32.898 1.00 79.94 301 LEU A C 1
ATOM 2463 O O . LEU A 1 301 ? -12.422 16.644 -33.541 1.00 79.94 301 LEU A O 1
ATOM 2467 N N . VAL A 1 302 ? -13.364 17.213 -31.568 1.00 85.75 302 VAL A N 1
ATOM 2468 C CA . VAL A 1 302 ? -12.430 16.505 -30.691 1.00 85.75 302 VAL A CA 1
ATOM 2469 C C . VAL A 1 302 ? -13.217 15.517 -29.852 1.00 85.75 302 VAL A C 1
ATOM 2471 O O . VAL A 1 302 ? -14.179 15.903 -29.187 1.00 85.75 302 VAL A O 1
ATOM 2474 N N . CYS A 1 303 ? -12.785 14.260 -29.855 1.00 87.56 303 CYS A N 1
ATOM 2475 C CA . CYS A 1 303 ? -13.396 13.219 -29.040 1.00 87.56 303 CYS A CA 1
ATOM 2476 C C . CYS A 1 303 ? -13.222 13.525 -27.548 1.00 87.56 303 CYS A C 1
ATOM 2478 O O . CYS A 1 303 ? -12.105 13.723 -27.061 1.00 87.56 303 CYS A O 1
ATOM 2480 N N . ARG A 1 304 ? -14.319 13.506 -26.790 1.00 82.38 304 ARG A N 1
ATOM 2481 C CA . ARG A 1 304 ? -14.333 13.774 -25.342 1.00 82.38 304 ARG A CA 1
ATOM 2482 C C . ARG A 1 304 ? -13.598 12.719 -24.517 1.00 82.38 304 ARG A C 1
ATOM 2484 O O . ARG A 1 304 ? -13.295 12.974 -23.351 1.00 82.38 304 ARG A O 1
ATOM 2491 N N . HIS A 1 305 ? -13.322 11.559 -25.107 1.00 83.00 305 HIS A N 1
ATOM 2492 C CA . HIS A 1 305 ? -12.619 10.451 -24.475 1.00 83.00 305 HIS A CA 1
ATOM 2493 C C . HIS A 1 305 ? -11.124 10.474 -24.824 1.00 83.00 305 HIS A C 1
ATOM 2495 O O . HIS A 1 305 ? -10.313 10.807 -23.960 1.00 83.00 305 HIS A O 1
ATOM 2501 N N . CYS A 1 306 ? -10.733 10.175 -26.068 1.00 82.56 306 CYS A N 1
ATOM 2502 C CA . CYS A 1 306 ? -9.316 10.085 -26.448 1.00 82.56 306 CYS A CA 1
ATOM 2503 C C . CYS A 1 306 ? -8.618 11.438 -26.699 1.00 82.56 306 CYS A C 1
ATOM 2505 O O . CYS A 1 306 ? -7.392 11.472 -26.781 1.00 82.56 306 CYS A O 1
ATOM 2507 N N . GLN A 1 307 ? -9.365 12.547 -26.797 1.00 84.12 307 GLN A N 1
ATOM 2508 C CA . GLN A 1 307 ? -8.867 13.889 -27.154 1.00 84.12 307 GLN A CA 1
ATOM 2509 C C . GLN A 1 307 ? -8.220 13.992 -28.549 1.00 84.12 307 GLN A C 1
ATOM 2511 O O . GLN A 1 307 ? -7.565 14.989 -28.857 1.00 84.12 307 GLN A O 1
ATOM 2516 N N . GLU A 1 308 ? -8.426 12.998 -29.416 1.00 84.56 308 GLU A N 1
ATOM 2517 C CA . GLU A 1 308 ? -8.009 13.064 -30.816 1.00 84.56 308 GLU A CA 1
ATOM 2518 C C . GLU A 1 308 ? -8.915 14.022 -31.601 1.00 84.56 308 GLU A C 1
ATOM 2520 O O . GLU A 1 308 ? -10.133 14.074 -31.395 1.00 84.56 308 GLU A O 1
ATOM 2525 N N . SER A 1 309 ? -8.299 14.809 -32.486 1.00 82.00 309 SER A N 1
ATOM 2526 C CA . SER A 1 309 ? -8.977 15.742 -33.380 1.00 82.00 309 SER A CA 1
ATOM 2527 C C . SER A 1 309 ? -9.075 15.165 -34.787 1.00 82.00 309 SER A C 1
ATOM 2529 O O . SER A 1 309 ? -8.085 14.701 -35.356 1.00 82.00 309 SER A O 1
ATOM 2531 N N . PHE A 1 310 ? -10.269 15.236 -35.371 1.00 76.56 310 PHE A N 1
ATOM 2532 C CA . PHE A 1 310 ? -10.562 14.651 -36.678 1.00 76.56 310 PHE A CA 1
ATOM 2533 C C . PHE A 1 310 ? -11.006 15.750 -37.657 1.00 76.56 310 PHE A C 1
ATOM 2535 O O . PHE A 1 310 ? -12.148 16.207 -37.597 1.00 76.56 310 PHE A O 1
ATOM 2542 N N . PRO A 1 311 ? -10.119 16.232 -38.549 1.00 78.06 311 PRO A N 1
ATOM 2543 C CA . PRO A 1 311 ? -10.476 17.271 -39.512 1.00 78.06 311 PRO A CA 1
ATOM 2544 C C . PRO A 1 311 ? -11.483 16.756 -40.550 1.00 78.06 311 PRO A C 1
ATOM 2546 O O . PRO A 1 311 ? -11.210 15.766 -41.228 1.00 78.06 311 PRO A O 1
ATOM 2549 N N . GLY A 1 312 ? -12.608 17.458 -40.711 1.00 75.06 312 GLY A N 1
ATOM 2550 C CA . GLY A 1 312 ? -13.603 17.178 -41.753 1.00 75.06 312 GLY A CA 1
ATOM 2551 C C . GLY A 1 312 ? -14.526 15.982 -41.490 1.00 75.06 312 GLY A C 1
ATOM 2552 O O . GLY A 1 312 ? -15.027 15.402 -42.452 1.00 75.06 312 GLY A O 1
ATOM 2553 N N . ILE A 1 313 ? -14.739 15.597 -40.224 1.00 80.94 313 ILE A N 1
ATOM 2554 C CA . ILE A 1 313 ? -15.822 14.671 -39.844 1.00 80.94 313 ILE A CA 1
ATOM 2555 C C . ILE A 1 313 ? -17.063 15.440 -39.384 1.00 80.94 313 ILE A C 1
ATOM 2557 O O . ILE A 1 313 ? -16.967 16.536 -38.833 1.00 80.94 313 ILE A O 1
ATOM 2561 N N . THR A 1 314 ? -18.236 14.842 -39.565 1.00 84.00 314 THR A N 1
ATOM 2562 C CA . THR A 1 314 ? -19.508 15.372 -39.061 1.00 84.00 314 THR A CA 1
ATOM 2563 C C . THR A 1 314 ? -19.726 15.039 -37.579 1.00 84.00 314 THR A C 1
ATOM 2565 O O . THR A 1 314 ? -19.166 14.081 -37.048 1.00 84.00 314 THR A O 1
ATOM 2568 N N . GLU A 1 315 ? -20.605 15.785 -36.901 1.00 82.25 315 GLU A N 1
ATOM 2569 C CA . GLU A 1 315 ? -20.968 15.544 -35.490 1.00 82.25 315 GLU A CA 1
ATOM 2570 C C . GLU A 1 315 ? -21.493 14.113 -35.249 1.00 82.25 315 GLU A C 1
ATOM 2572 O O . GLU A 1 315 ? -21.159 13.482 -34.251 1.00 82.25 315 GLU A O 1
ATOM 2577 N N . ASN A 1 316 ? -22.224 13.549 -36.215 1.00 84.81 316 ASN A N 1
ATOM 2578 C CA . ASN A 1 316 ? -22.729 12.172 -36.176 1.00 84.81 316 ASN A CA 1
ATOM 2579 C C . ASN A 1 316 ? -21.628 11.104 -36.369 1.00 84.81 316 ASN A C 1
ATOM 2581 O O . ASN A 1 316 ? -21.789 9.964 -35.934 1.00 84.81 316 ASN A O 1
ATOM 2585 N N . GLU A 1 317 ? -20.515 11.440 -37.025 1.00 84.88 317 GLU A N 1
ATOM 2586 C CA . GLU A 1 317 ? -19.333 10.569 -37.120 1.00 84.88 317 GLU A CA 1
ATOM 2587 C C . GLU A 1 317 ? -18.474 10.665 -35.851 1.00 84.88 317 GLU A C 1
ATOM 2589 O O . GLU A 1 317 ? -17.955 9.647 -35.393 1.00 84.88 317 GLU A O 1
ATOM 2594 N N . LEU A 1 318 ? -18.402 11.851 -35.229 1.00 87.00 318 LEU A N 1
ATOM 2595 C CA . LEU A 1 318 ? -17.802 12.018 -33.904 1.00 87.00 318 LEU A CA 1
ATOM 2596 C C . LEU A 1 318 ? -18.573 11.208 -32.852 1.00 87.00 318 LEU A C 1
ATOM 2598 O O . LEU A 1 318 ? -17.954 10.481 -32.082 1.00 87.00 318 LEU A O 1
ATOM 2602 N N . GLU A 1 319 ? -19.907 11.271 -32.845 1.00 86.25 319 GLU A N 1
ATOM 2603 C CA . GLU A 1 319 ? -20.728 10.522 -31.884 1.00 86.25 319 GLU A CA 1
ATOM 2604 C C . GLU A 1 319 ? -20.548 9.001 -32.042 1.00 86.25 319 GLU A C 1
ATOM 2606 O O . GLU A 1 319 ? -20.417 8.286 -31.050 1.00 86.25 319 GLU A O 1
ATOM 2611 N N . GLN A 1 320 ? -20.451 8.490 -33.276 1.00 85.38 320 GLN A N 1
ATOM 2612 C CA . GLN A 1 320 ? -20.146 7.074 -33.528 1.00 85.38 320 GLN A CA 1
ATOM 2613 C C . GLN A 1 320 ? -18.749 6.671 -33.035 1.00 85.38 320 GLN A C 1
ATOM 2615 O O . GLN A 1 320 ? -18.574 5.563 -32.525 1.00 85.38 320 GLN A O 1
ATOM 2620 N N . HIS A 1 321 ? -17.761 7.560 -33.154 1.00 87.38 321 HIS A N 1
ATOM 2621 C CA . HIS A 1 321 ? -16.432 7.346 -32.590 1.00 87.38 321 HIS A CA 1
ATOM 2622 C C . HIS A 1 321 ? -16.461 7.370 -31.050 1.00 87.38 321 HIS A C 1
ATOM 2624 O O . HIS A 1 321 ? -15.917 6.459 -30.425 1.00 87.38 321 HIS A O 1
ATOM 2630 N N . GLU A 1 322 ? -17.170 8.314 -30.423 1.00 87.38 322 GLU A N 1
ATOM 2631 C CA . GLU A 1 322 ? -17.349 8.350 -28.963 1.00 87.38 322 GLU A CA 1
ATOM 2632 C C . GLU A 1 322 ? -18.055 7.092 -28.434 1.00 87.38 322 GLU A C 1
ATOM 2634 O O . GLU A 1 322 ? -17.603 6.505 -27.453 1.00 87.38 322 GLU A O 1
ATOM 2639 N N . GLN A 1 323 ? -19.087 6.605 -29.131 1.00 83.75 323 GLN A N 1
ATOM 2640 C CA . GLN A 1 323 ? -19.782 5.349 -28.817 1.00 83.75 323 GLN A CA 1
ATOM 2641 C C . GLN A 1 323 ? -18.922 4.091 -29.045 1.00 83.75 323 GLN A C 1
ATOM 2643 O O . GLN A 1 323 ? -19.261 3.022 -28.533 1.00 83.75 323 GLN A O 1
ATOM 2648 N N . SER A 1 324 ? -17.818 4.186 -29.797 1.00 85.38 324 SER A N 1
ATOM 2649 C CA . SER A 1 324 ? -16.889 3.065 -29.997 1.00 85.38 324 SER A CA 1
ATOM 2650 C C . SER A 1 324 ? -15.946 2.842 -28.808 1.00 85.38 324 SER A C 1
ATOM 2652 O O . SER A 1 324 ? -15.430 1.732 -28.643 1.00 85.38 324 SER A O 1
ATOM 2654 N N . HIS A 1 325 ? -15.768 3.852 -27.947 1.00 87.81 325 HIS A N 1
ATOM 2655 C CA . HIS A 1 325 ? -14.943 3.744 -26.749 1.00 87.81 325 HIS A CA 1
ATOM 2656 C C . HIS A 1 325 ? -15.629 2.931 -25.642 1.00 87.81 325 HIS A C 1
ATOM 2658 O O . HIS A 1 325 ? -16.752 3.203 -25.213 1.00 87.81 325 HIS A O 1
ATOM 2664 N N . ARG A 1 326 ? -14.902 1.959 -25.093 1.00 87.12 326 ARG A N 1
ATOM 2665 C CA . ARG A 1 326 ? -15.299 1.167 -23.925 1.00 87.12 326 ARG A CA 1
ATOM 2666 C C . ARG A 1 326 ? -14.931 1.924 -22.655 1.00 87.12 326 ARG A C 1
ATOM 2668 O O . ARG A 1 326 ? -13.881 1.682 -22.067 1.00 87.12 326 ARG A O 1
ATOM 2675 N N . VAL A 1 327 ? -15.773 2.860 -22.232 1.00 86.75 327 VAL A N 1
ATOM 2676 C CA . VAL A 1 327 ? -15.515 3.682 -21.038 1.00 86.75 327 VAL A CA 1
ATOM 2677 C C . VAL A 1 327 ? -16.062 3.008 -19.776 1.00 86.75 327 VAL A C 1
ATOM 2679 O O . VAL A 1 327 ? -17.228 2.617 -19.726 1.00 86.75 327 VAL A O 1
ATOM 2682 N N . CYS A 1 328 ? -15.243 2.895 -18.728 1.00 86.94 328 CYS A N 1
ATOM 2683 C CA . CYS A 1 328 ? -15.691 2.406 -17.424 1.00 86.94 328 CYS A CA 1
ATOM 2684 C C . CYS A 1 328 ? -16.614 3.442 -16.744 1.00 86.94 328 CYS A C 1
ATOM 2686 O O . CYS A 1 328 ? -16.181 4.579 -16.520 1.00 86.94 328 CYS A O 1
ATOM 2688 N N . PRO A 1 329 ? -17.856 3.085 -16.353 1.00 83.31 329 PRO A N 1
ATOM 2689 C CA . PRO A 1 329 ? -18.829 4.043 -15.819 1.00 83.31 329 PRO A CA 1
ATOM 2690 C C . PRO A 1 329 ? -18.467 4.590 -14.428 1.00 83.31 329 PRO A C 1
ATOM 2692 O O . PRO A 1 329 ? -19.001 5.621 -14.026 1.00 83.31 329 PRO A O 1
ATOM 2695 N N . PHE A 1 330 ? -17.568 3.922 -13.696 1.00 86.00 330 PHE A N 1
ATOM 2696 C CA . PHE A 1 330 ? -17.211 4.282 -12.319 1.00 86.00 330 PHE A CA 1
ATOM 2697 C C . PHE A 1 330 ? -15.959 5.160 -12.211 1.00 86.00 330 PHE A C 1
ATOM 2699 O O . PHE A 1 330 ? -15.914 6.054 -11.369 1.00 86.00 330 PHE A O 1
ATOM 2706 N N . CYS A 1 331 ? -14.949 4.936 -13.058 1.00 86.88 331 CYS A N 1
ATOM 2707 C CA . CYS A 1 331 ? -13.684 5.682 -13.019 1.00 86.88 331 CYS A CA 1
ATOM 2708 C C . CYS A 1 331 ? -13.373 6.477 -14.297 1.00 86.88 331 CYS A C 1
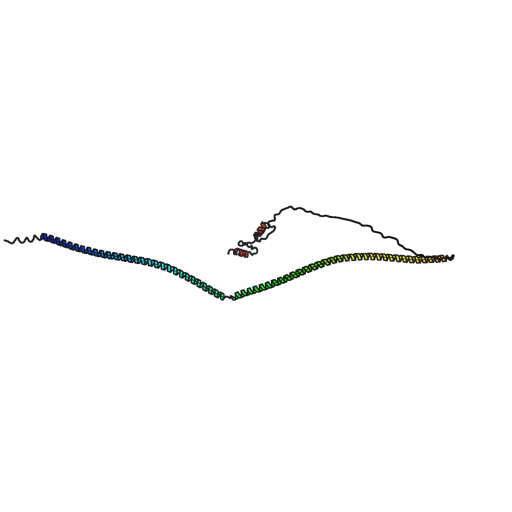ATOM 2710 O O . CYS A 1 331 ? -12.339 7.140 -14.360 1.00 86.88 331 CYS A O 1
ATOM 2712 N N . THR A 1 332 ? -14.247 6.445 -15.310 1.00 80.81 332 THR A N 1
ATOM 2713 C CA . THR A 1 332 ? -14.109 7.158 -16.600 1.00 80.81 332 THR A CA 1
ATOM 2714 C C . THR A 1 332 ? -12.870 6.796 -17.434 1.00 80.81 332 THR A C 1
ATOM 2716 O O . THR A 1 332 ? -12.578 7.455 -18.429 1.00 80.81 332 THR A O 1
ATOM 2719 N N . MET A 1 333 ? -12.158 5.726 -17.067 1.00 84.25 333 MET A N 1
ATOM 2720 C CA . MET A 1 333 ? -11.050 5.162 -17.846 1.00 84.25 333 MET A CA 1
ATOM 2721 C C . MET A 1 333 ? -11.545 4.584 -19.176 1.00 84.25 333 MET A C 1
ATOM 2723 O O . MET A 1 333 ? -12.627 3.999 -19.241 1.00 84.25 333 MET A O 1
ATOM 2727 N N . ILE A 1 334 ? -10.722 4.711 -20.218 1.00 86.12 334 ILE A N 1
ATOM 2728 C CA . ILE A 1 334 ? -10.960 4.135 -21.545 1.00 86.12 334 ILE A CA 1
ATOM 2729 C C . ILE A 1 334 ? -10.301 2.755 -21.602 1.00 86.12 334 ILE A C 1
ATOM 2731 O O . ILE A 1 334 ? -9.097 2.621 -21.380 1.00 86.12 334 ILE A O 1
ATOM 2735 N N . CYS A 1 335 ? -11.093 1.731 -21.901 1.00 87.50 335 CYS A N 1
ATOM 2736 C CA . CYS A 1 335 ? -10.728 0.321 -21.790 1.00 87.50 335 CYS A CA 1
ATOM 2737 C C . CYS A 1 335 ? -10.711 -0.411 -23.145 1.00 87.50 335 CYS A C 1
ATOM 2739 O O . CYS A 1 335 ? -10.780 -1.636 -23.176 1.00 87.50 335 CYS A O 1
ATOM 2741 N N . ASP A 1 336 ? -10.608 0.307 -24.269 1.00 86.62 336 ASP A N 1
ATOM 2742 C CA . ASP A 1 336 ? -10.711 -0.245 -25.638 1.00 86.62 336 ASP A CA 1
ATOM 2743 C C . ASP A 1 336 ? -9.757 -1.414 -25.916 1.00 86.62 336 ASP A C 1
ATOM 2745 O O . ASP A 1 336 ? -10.074 -2.332 -26.667 1.00 86.62 336 ASP A O 1
ATOM 2749 N N . HIS A 1 337 ? -8.582 -1.374 -25.286 1.00 83.56 337 HIS A N 1
ATOM 2750 C CA . HIS A 1 337 ? -7.510 -2.355 -25.438 1.00 83.56 337 HIS A CA 1
ATOM 2751 C C . HIS A 1 337 ? -7.638 -3.552 -24.475 1.00 83.56 337 HIS A C 1
ATOM 2753 O O . HIS A 1 337 ? -6.780 -4.433 -24.482 1.00 83.56 337 HIS A O 1
ATOM 2759 N N . MET A 1 338 ? -8.660 -3.577 -23.614 1.00 86.88 338 MET A N 1
ATOM 2760 C CA . MET A 1 338 ? -8.877 -4.637 -22.627 1.00 86.88 338 MET A CA 1
ATOM 2761 C C . MET A 1 338 ? -9.783 -5.731 -23.198 1.00 86.88 338 MET A C 1
ATOM 2763 O O . MET A 1 338 ? -10.843 -5.456 -23.765 1.00 86.88 338 MET A O 1
ATOM 2767 N N . GLU A 1 339 ? -9.388 -6.991 -23.005 1.00 88.06 339 GLU A N 1
ATOM 2768 C CA . GLU A 1 339 ? -10.255 -8.134 -23.301 1.00 88.06 339 GLU A CA 1
ATOM 2769 C C . GLU A 1 339 ? -11.540 -8.073 -22.458 1.00 88.06 339 GLU A C 1
ATOM 2771 O O . GLU A 1 339 ? -11.539 -7.560 -21.338 1.00 88.06 339 GLU A O 1
ATOM 2776 N N . GLN A 1 340 ? -12.640 -8.613 -22.993 1.00 86.31 340 GLN A N 1
ATOM 2777 C CA . GLN A 1 340 ? -13.982 -8.494 -22.406 1.00 86.31 340 GLN A CA 1
ATOM 2778 C C . GLN A 1 340 ? -14.039 -8.910 -20.925 1.00 86.31 340 GLN A C 1
ATOM 2780 O O . GLN A 1 340 ? -14.620 -8.191 -20.119 1.00 86.31 340 GLN A O 1
ATOM 2785 N N . SER A 1 341 ? 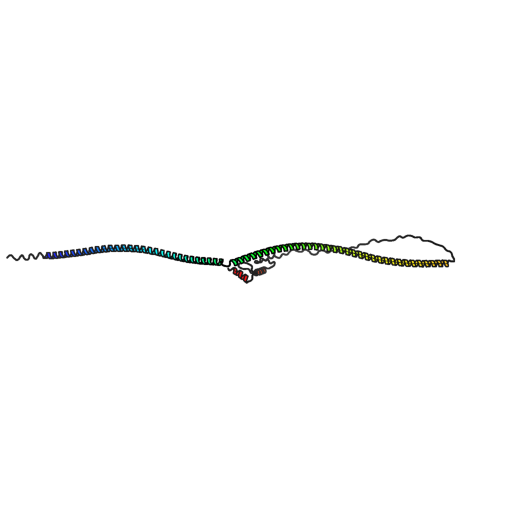-13.393 -10.021 -20.565 1.00 89.06 341 SER A N 1
ATOM 2786 C CA . SER A 1 341 ? -13.306 -10.512 -19.184 1.00 89.06 341 SER A CA 1
ATOM 2787 C C . SER A 1 341 ? -12.557 -9.551 -18.259 1.00 89.06 341 SER A C 1
ATOM 2789 O O . SER A 1 341 ? -12.993 -9.310 -17.142 1.00 89.06 341 SER A O 1
ATOM 2791 N N . VAL A 1 342 ? -11.459 -8.955 -18.730 1.00 88.38 342 VAL A N 1
ATOM 2792 C CA . VAL A 1 342 ? -10.645 -8.015 -17.940 1.00 88.38 342 VAL A CA 1
ATOM 2793 C C . VAL A 1 342 ? -11.368 -6.675 -17.770 1.00 88.38 342 VAL A C 1
ATOM 2795 O O . VAL A 1 342 ? -11.224 -6.018 -16.742 1.00 88.38 342 VAL A O 1
ATOM 2798 N N . PHE A 1 343 ? -12.169 -6.266 -18.760 1.00 88.81 343 PHE A N 1
ATOM 2799 C CA . PHE A 1 343 ? -13.067 -5.117 -18.635 1.00 88.81 343 PHE A CA 1
ATOM 2800 C C . PHE A 1 343 ? -14.184 -5.378 -17.614 1.00 88.81 343 PHE A C 1
ATOM 2802 O O . PHE A 1 343 ? -14.423 -4.533 -16.757 1.00 88.81 343 PHE A O 1
ATOM 2809 N N . GLU A 1 344 ? -14.827 -6.547 -17.660 1.00 88.94 344 GLU A N 1
ATOM 2810 C CA . 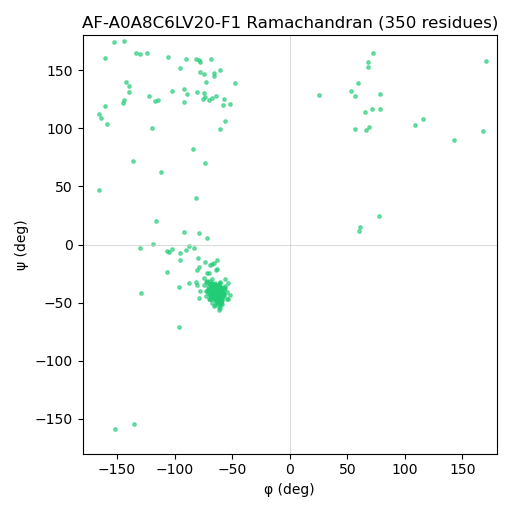GLU A 1 344 ? -15.847 -6.941 -16.679 1.00 88.94 344 GLU A CA 1
ATOM 2811 C C . GLU A 1 344 ? -15.265 -6.997 -15.257 1.00 88.94 344 GLU A C 1
ATOM 2813 O O . GLU A 1 344 ? -15.797 -6.334 -14.368 1.00 88.94 344 GLU A O 1
ATOM 2818 N N . ASP A 1 345 ? -14.122 -7.661 -15.052 1.00 89.94 345 ASP A N 1
ATOM 2819 C CA . ASP A 1 345 ? -13.412 -7.690 -13.763 1.00 89.94 345 ASP A CA 1
ATOM 2820 C C . ASP A 1 345 ? -13.050 -6.278 -13.260 1.00 89.94 345 ASP A C 1
ATOM 2822 O O . ASP A 1 345 ? -13.140 -5.995 -12.065 1.00 89.94 345 ASP A O 1
ATOM 2826 N N . HIS A 1 346 ? -12.666 -5.362 -14.158 1.00 88.69 346 HIS A N 1
ATOM 2827 C CA . HIS A 1 346 ? -12.380 -3.969 -13.805 1.00 88.69 346 HIS A CA 1
ATOM 2828 C C . HIS A 1 346 ? -13.637 -3.195 -13.376 1.00 88.69 346 HIS A C 1
ATOM 2830 O O . HIS A 1 346 ? -13.587 -2.451 -12.396 1.00 88.69 346 HIS A O 1
ATOM 2836 N N . VAL A 1 347 ? -14.760 -3.373 -14.080 1.00 87.50 347 VAL A N 1
ATOM 2837 C CA . VAL A 1 347 ? -16.035 -2.713 -13.759 1.00 87.50 347 VAL A CA 1
ATOM 2838 C C . VAL A 1 347 ? -16.609 -3.251 -12.445 1.00 87.50 347 VAL A C 1
ATOM 2840 O O . VAL A 1 347 ? -16.950 -2.455 -11.573 1.00 87.50 347 VAL A O 1
ATOM 2843 N N . TYR A 1 348 ? -16.645 -4.574 -12.253 1.00 88.69 348 TYR A N 1
ATOM 2844 C CA . TYR A 1 348 ? -17.109 -5.195 -11.005 1.00 88.69 348 TYR A CA 1
ATOM 2845 C C . TYR A 1 348 ? -16.145 -4.975 -9.829 1.00 88.69 348 TYR A C 1
ATOM 2847 O O . TYR A 1 348 ? -16.573 -4.930 -8.678 1.00 88.69 348 TYR A O 1
ATOM 2855 N N . GLY A 1 349 ? -14.856 -4.744 -10.095 1.00 83.50 349 GLY A N 1
ATOM 2856 C CA . GLY A 1 349 ? -13.873 -4.344 -9.084 1.00 83.50 349 GLY A CA 1
ATOM 2857 C C . GLY A 1 349 ? -14.151 -2.986 -8.421 1.00 83.50 349 GLY A C 1
ATOM 2858 O O . GLY A 1 349 ? -13.543 -2.691 -7.395 1.00 83.50 349 GLY A O 1
ATOM 2859 N N . HIS A 1 350 ? -15.065 -2.175 -8.968 1.00 82.44 350 HIS A N 1
ATOM 2860 C CA . HIS A 1 350 ? -15.556 -0.941 -8.346 1.00 82.44 350 HIS A CA 1
ATOM 2861 C C . HIS A 1 350 ? -16.789 -1.139 -7.439 1.00 82.44 350 HIS A C 1
ATOM 2863 O O . HIS A 1 350 ? -17.215 -0.180 -6.798 1.00 82.44 350 HIS A O 1
ATOM 2869 N N . GLU A 1 351 ? -17.358 -2.349 -7.357 1.00 65.81 351 GLU A N 1
ATOM 2870 C CA . GLU A 1 351 ? -18.506 -2.672 -6.486 1.00 65.81 351 GLU A CA 1
ATOM 2871 C C . GLU A 1 351 ? -18.093 -3.197 -5.086 1.00 65.81 351 GLU A C 1
ATOM 2873 O O . GLU A 1 351 ? -18.944 -3.668 -4.326 1.00 65.81 351 GLU A O 1
ATOM 2878 N N . LEU A 1 352 ? -16.799 -3.103 -4.737 1.00 51.91 352 LEU A N 1
ATOM 2879 C CA . LEU A 1 352 ? -16.178 -3.517 -3.463 1.00 51.91 352 LEU A CA 1
ATOM 2880 C C . LEU A 1 352 ? -15.560 -2.332 -2.699 1.00 51.91 352 LEU A C 1
ATOM 2882 O O . LEU A 1 352 ? -15.707 -2.327 -1.454 1.00 51.91 352 LEU A O 1
#

Secondary structure (DSSP, 8-state):
---STTSSTTSSSSHHHHHHHHHHHHHHHHHHHHHHHHHHHHHHHHHHHHHHHHHHHHHHHHHHHHHHHHHHHHHHHHHHHHHHHHHHHHHHHHHHHHHHHHHHHHHHHHHHHHHHHHHS-HHHHHHHHHHHHHHHHHHHHHHHHHHHHHHHHHHHHHHHHHHHHHHHHHHHHHHHHHHHHHHHHHHHHHHHHHHHHHHHHHHHHHHHHHHHHHHHHHHHHHHHHHHHHHHHHHHHHHHHHHHHGGGS----------------------------------------------------EE-TTT--EETT--HHHHHHHHHHS-B-TTT--B-TTS-HHHHHHHHHTT--

pLDDT: mean 81.26, std 22.82, range [29.64, 98.5]